Protein AF-A0A4P6PYV7-F1 (afdb_monomer_lite)

pLDDT: mean 76.14, std 18.78, range [32.81, 94.81]

Sequence (203 aa):
MAALASQTDIEARLGRALTTAEEDRVEAVLDDASAIVRNYTRQDFGQQESTQILRIINGRVRLPQRPVLSVSAVGIVDPWGQSPPAQVPYMFDGIDSINLTGGDVLLNAPEWWADLDAAATTAEVTWTHGYATTPGDVVAVVCGMVIRQLLVPQQPGVRSEQAGGESISYADALMTGTVTLTRDDRRILNRYRTRAATVQLPW

Foldseek 3Di:
DDFQADQVLLCVVVVHHDDPVLVVCLVVLSVQLRVVLCVLQVEDQAKDKDKDKAFQDPQKGFAQYPDFPDWDFKAFAFLVRDGDPDGADWDDPNGTMIGRCPDPDCPPDDPVCVCVVPTGGIMITITIHHDNHRDVLSNVQSSVLSVLLVPQPPDQDCQWDDDPHDTDGDDPVSRPSDRDQDPVNSVSSVVSHDDDPDDDDDD

Organism: NCBI:txid2498135

Secondary structure (DSSP, 8-state):
---SS-HHHHHHHHTSPPPHHHHHHHHHHHHHHHHHHHHHHT---B-EEEEEEEE-BTTEEE-SSSSEEEEEEEEEPPTT-PPPSSPPP-EE-SSSEEESS-SSS-TT--GGGTTHHHH--EEEEEEEESBSS--HHHHHHHHHHHHHHHHS---TT-S--EETTEE----GGGTT------HHHHHHHTTT-------PPP-

Structure (mmCIF, N/CA/C/O backbone):
data_AF-A0A4P6PYV7-F1
#
_entry.id   AF-A0A4P6PYV7-F1
#
loop_
_atom_site.group_PDB
_atom_site.id
_atom_site.type_symbol
_atom_site.label_atom_id
_atom_site.label_alt_id
_atom_site.label_comp_id
_atom_site.label_asym_id
_atom_site.label_entity_id
_atom_site.label_seq_id
_atom_site.pdbx_PDB_ins_code
_atom_site.Cartn_x
_atom_site.Cartn_y
_atom_site.Cartn_z
_atom_site.occupancy
_atom_site.B_iso_or_equiv
_atom_site.auth_seq_id
_atom_site.auth_comp_id
_atom_site.auth_asym_id
_atom_site.auth_atom_id
_atom_site.pdbx_PDB_model_num
ATOM 1 N N . MET A 1 1 ? -6.581 9.788 -0.205 1.00 60.25 1 MET A N 1
ATOM 2 C CA . MET A 1 1 ? -6.132 8.388 -0.403 1.00 60.25 1 MET A CA 1
ATOM 3 C C . MET A 1 1 ? -7.030 7.510 0.449 1.00 60.25 1 MET A C 1
ATOM 5 O O . MET A 1 1 ? -7.319 7.930 1.553 1.00 60.25 1 MET A O 1
ATOM 9 N N . ALA A 1 2 ? -7.497 6.358 -0.036 1.00 76.44 2 ALA A N 1
ATOM 10 C CA . ALA A 1 2 ? -8.456 5.537 0.717 1.00 76.44 2 ALA A CA 1
ATOM 11 C C . ALA A 1 2 ? -7.827 4.911 1.978 1.00 76.44 2 ALA A C 1
ATOM 13 O O . ALA A 1 2 ? -6.656 4.522 1.947 1.00 76.44 2 ALA A O 1
ATOM 14 N N . ALA A 1 3 ? -8.582 4.784 3.069 1.00 83.12 3 ALA A N 1
ATOM 15 C CA . ALA A 1 3 ? -8.145 4.072 4.271 1.00 83.12 3 ALA A CA 1
ATOM 16 C C . ALA A 1 3 ? -7.904 2.574 3.984 1.00 83.12 3 ALA A C 1
ATOM 18 O O . ALA A 1 3 ? -8.535 1.981 3.109 1.00 83.12 3 ALA A O 1
ATOM 19 N N . LEU A 1 4 ? -6.956 1.955 4.698 1.00 88.31 4 LEU A N 1
ATOM 20 C CA . LEU A 1 4 ? -6.631 0.527 4.542 1.00 88.31 4 LEU A CA 1
ATOM 21 C C . LEU A 1 4 ? -7.644 -0.404 5.225 1.00 88.31 4 LEU A C 1
ATOM 23 O O . LEU A 1 4 ? -7.669 -1.593 4.915 1.00 88.31 4 LEU A O 1
ATOM 27 N N . ALA A 1 5 ? -8.444 0.129 6.144 1.00 90.44 5 ALA A N 1
ATOM 28 C CA . ALA A 1 5 ? -9.523 -0.555 6.845 1.00 90.44 5 ALA A CA 1
ATOM 29 C C . ALA A 1 5 ? -10.755 0.360 6.896 1.00 90.44 5 ALA A C 1
ATOM 31 O O . ALA A 1 5 ? -10.630 1.575 6.735 1.00 90.44 5 ALA A O 1
ATOM 32 N N . SER A 1 6 ? -11.928 -0.224 7.124 1.00 91.00 6 SER A N 1
ATOM 33 C CA . SER A 1 6 ? -13.200 0.494 7.219 1.00 91.00 6 SER A CA 1
ATOM 34 C C . SER A 1 6 ? -13.695 0.623 8.663 1.00 91.00 6 SER A C 1
ATOM 36 O O . SER A 1 6 ? -13.237 -0.084 9.565 1.00 91.00 6 SER A O 1
ATOM 38 N N . GLN A 1 7 ? -14.686 1.493 8.879 1.00 91.31 7 GLN A N 1
ATOM 39 C CA . GLN A 1 7 ? -15.403 1.591 10.153 1.00 91.31 7 GLN A CA 1
ATOM 40 C C . GLN A 1 7 ? -16.024 0.243 10.562 1.00 91.31 7 GLN A C 1
ATOM 42 O O . GLN A 1 7 ? -15.896 -0.185 11.709 1.00 91.31 7 GLN A O 1
ATOM 47 N N . THR A 1 8 ? -16.623 -0.470 9.608 1.00 91.00 8 THR A N 1
ATOM 48 C CA . THR A 1 8 ? -17.253 -1.775 9.841 1.00 91.00 8 THR A CA 1
ATOM 49 C C . THR A 1 8 ? -16.254 -2.820 10.346 1.00 91.00 8 THR A C 1
ATOM 51 O O . THR A 1 8 ? -16.595 -3.632 11.206 1.00 91.00 8 THR A O 1
ATOM 54 N N . ASP A 1 9 ? -14.998 -2.778 9.884 1.00 91.75 9 ASP A N 1
ATOM 55 C CA . ASP A 1 9 ? -13.945 -3.682 10.371 1.00 91.75 9 ASP A CA 1
ATOM 56 C C . ASP A 1 9 ? -13.610 -3.443 11.852 1.00 91.75 9 ASP A C 1
ATOM 58 O O . ASP A 1 9 ? -13.241 -4.375 12.572 1.00 91.75 9 ASP A O 1
ATOM 62 N N . ILE A 1 10 ? -13.731 -2.195 12.317 1.00 91.25 10 ILE A N 1
ATOM 63 C CA . ILE A 1 10 ? -13.516 -1.823 13.719 1.00 91.25 10 ILE A CA 1
ATOM 64 C C . ILE A 1 10 ? -14.691 -2.308 14.569 1.00 91.25 10 ILE A C 1
ATOM 66 O O . ILE A 1 10 ? -14.476 -2.969 15.584 1.00 91.25 10 ILE A O 1
ATOM 70 N N . GLU A 1 11 ? -15.923 -2.033 14.143 1.00 91.62 11 GLU A N 1
ATOM 71 C CA . GLU A 1 11 ? -17.147 -2.441 14.849 1.00 91.62 11 GLU A CA 1
ATOM 72 C C . GLU A 1 11 ? -17.234 -3.960 15.010 1.00 91.62 11 GLU A C 1
ATOM 74 O O . GLU A 1 11 ? -17.501 -4.461 16.106 1.00 91.62 11 GLU A O 1
ATOM 79 N N . ALA A 1 12 ? -16.905 -4.706 13.951 1.00 91.56 12 ALA A N 1
ATOM 80 C CA . ALA A 1 12 ? -16.861 -6.164 13.979 1.00 91.56 12 ALA A CA 1
ATOM 81 C C . ALA A 1 12 ? -15.879 -6.707 15.034 1.00 91.56 12 ALA A C 1
ATOM 83 O O . ALA A 1 12 ? -16.118 -7.764 15.617 1.00 91.56 12 ALA A O 1
ATOM 84 N N . ARG A 1 13 ? -14.782 -5.989 15.305 1.00 89.94 13 ARG A N 1
ATOM 85 C CA . ARG A 1 13 ? -13.773 -6.374 16.307 1.00 89.94 13 ARG A CA 1
ATOM 86 C C . ARG A 1 13 ? -14.107 -5.886 17.712 1.00 89.94 13 ARG A C 1
ATOM 88 O O . ARG A 1 13 ? -13.760 -6.565 18.672 1.00 89.94 13 ARG A O 1
ATOM 95 N N . LEU A 1 14 ? -14.763 -4.733 17.836 1.00 88.88 14 LEU A N 1
ATOM 96 C CA . LEU A 1 14 ? -15.276 -4.230 19.113 1.00 88.88 14 LEU A CA 1
ATOM 97 C C . LEU A 1 14 ? -16.476 -5.047 19.611 1.00 88.88 14 LEU A C 1
ATOM 99 O O . LEU A 1 14 ? -16.742 -5.061 20.810 1.00 88.88 14 LEU A O 1
ATOM 103 N N . GLY A 1 15 ? -17.209 -5.707 18.707 1.00 89.69 15 GLY A N 1
ATOM 104 C CA . GLY A 1 15 ? -18.442 -6.431 19.030 1.00 89.69 15 GLY A CA 1
ATOM 105 C C . GLY A 1 15 ? -19.619 -5.506 19.361 1.00 89.69 15 GLY A C 1
ATOM 106 O O . GLY A 1 15 ? -20.628 -5.962 19.896 1.00 89.69 15 GLY A O 1
ATOM 107 N N . ARG A 1 16 ? -19.491 -4.208 19.064 1.00 91.12 16 ARG A N 1
ATOM 108 C CA . ARG A 1 16 ? -20.521 -3.178 19.231 1.00 91.12 16 ARG A CA 1
ATOM 109 C C . ARG A 1 16 ? -20.372 -2.103 18.158 1.00 91.12 16 ARG A C 1
ATOM 111 O O . ARG A 1 16 ? -19.277 -1.909 17.631 1.00 91.12 16 ARG A O 1
ATOM 118 N N . ALA A 1 17 ? -21.453 -1.370 17.910 1.00 90.00 17 ALA A N 1
ATOM 119 C CA . ALA A 1 17 ? -21.397 -0.149 17.118 1.00 90.00 17 ALA A CA 1
ATOM 120 C C . ALA A 1 17 ? -20.539 0.919 17.816 1.00 90.00 17 ALA A C 1
ATOM 122 O O . ALA A 1 17 ? -20.429 0.950 19.056 1.00 90.00 17 ALA A O 1
ATOM 123 N N . LEU A 1 18 ? -19.937 1.791 17.012 1.00 85.88 18 LEU A N 1
ATOM 124 C CA . LEU A 1 18 ? -19.270 2.982 17.517 1.00 85.88 18 LEU A CA 1
ATOM 125 C C . LEU A 1 18 ? -20.312 3.966 18.052 1.00 85.88 18 LEU A C 1
ATOM 127 O O . LEU A 1 18 ? -21.449 4.038 17.595 1.00 85.88 18 LEU A O 1
ATOM 131 N N . THR A 1 19 ? -19.929 4.700 19.086 1.00 87.12 19 THR A N 1
ATOM 132 C CA . THR A 1 19 ? -20.706 5.844 19.560 1.00 87.12 19 THR A CA 1
ATOM 133 C C . THR A 1 19 ? -20.472 7.030 18.627 1.00 87.12 19 THR A C 1
ATOM 135 O O . THR A 1 19 ? -19.405 7.136 18.031 1.00 87.12 19 THR A O 1
ATOM 138 N N . THR A 1 20 ? -21.405 7.980 18.560 1.00 84.62 20 THR A N 1
ATOM 139 C CA . THR A 1 20 ? -21.292 9.161 17.679 1.00 84.62 20 THR A CA 1
ATOM 140 C C . THR A 1 20 ? -19.975 9.931 17.867 1.00 84.62 20 THR A C 1
ATOM 142 O O . THR A 1 20 ? -19.335 10.329 16.904 1.00 84.62 20 THR A O 1
ATOM 145 N N . ALA A 1 21 ? -19.494 10.059 19.110 1.00 80.38 21 ALA A N 1
ATOM 146 C CA . ALA A 1 21 ? -18.216 10.716 19.405 1.00 80.38 21 ALA A CA 1
ATOM 147 C C . ALA A 1 21 ? -16.970 9.903 18.984 1.00 80.38 21 ALA A C 1
ATOM 149 O O . ALA A 1 21 ? -15.857 10.437 18.930 1.00 80.38 21 ALA A O 1
ATOM 150 N N . GLU A 1 22 ? -17.104 8.592 18.779 1.00 84.88 22 GLU A N 1
ATOM 151 C CA . GLU A 1 22 ? -16.054 7.749 18.201 1.00 84.88 22 GLU A CA 1
ATOM 152 C C . GLU A 1 22 ? -16.088 7.827 16.671 1.00 84.88 22 GLU A C 1
ATOM 154 O O . GLU A 1 22 ? -15.024 7.953 16.073 1.00 84.88 22 GLU A O 1
ATOM 159 N N . GLU A 1 23 ? -17.273 7.828 16.052 1.00 84.75 23 GLU A N 1
ATOM 160 C CA . GLU A 1 23 ? -17.451 7.940 14.594 1.00 84.75 23 GLU A CA 1
ATOM 161 C C . GLU A 1 23 ? -16.756 9.183 14.026 1.00 84.75 23 GLU A C 1
ATOM 163 O O . GLU A 1 23 ? -15.936 9.056 13.118 1.00 84.75 23 GLU A O 1
ATOM 168 N N . ASP A 1 24 ? -16.961 10.348 14.653 1.00 80.94 24 ASP A N 1
ATOM 169 C CA . ASP A 1 24 ? -16.346 11.621 14.240 1.00 80.94 24 ASP A CA 1
ATOM 170 C C . ASP A 1 24 ? -14.804 11.592 14.237 1.00 80.94 24 ASP A C 1
ATOM 172 O O . ASP A 1 24 ? -14.151 12.391 13.565 1.00 80.94 24 ASP A O 1
ATOM 176 N N . ARG A 1 25 ? -14.192 10.697 15.023 1.00 81.56 25 ARG A N 1
ATOM 177 C CA . ARG A 1 25 ? -12.730 10.597 15.178 1.00 81.56 25 ARG A CA 1
ATOM 178 C C . ARG A 1 25 ? -12.128 9.427 14.413 1.00 81.56 25 ARG A C 1
ATOM 180 O O . ARG A 1 25 ? -10.956 9.486 14.045 1.00 81.56 25 ARG A O 1
ATOM 187 N N . VAL A 1 26 ? -12.897 8.361 14.205 1.00 87.94 26 VAL A N 1
ATOM 188 C CA . VAL A 1 26 ? -12.415 7.109 13.614 1.00 87.94 26 VAL A CA 1
ATOM 189 C C . VAL A 1 26 ? -11.857 7.322 12.217 1.00 87.94 26 VAL A C 1
ATOM 191 O O . VAL A 1 26 ? -10.831 6.727 11.905 1.00 87.94 26 VAL A O 1
ATOM 194 N N . GLU A 1 27 ? -12.469 8.188 11.410 1.00 87.00 27 GLU A N 1
ATOM 195 C CA . GLU A 1 27 ? -11.997 8.467 10.051 1.00 87.00 27 GLU A CA 1
ATOM 196 C C . GLU A 1 27 ? -10.577 9.056 10.049 1.00 87.00 27 GLU A C 1
ATOM 198 O O . GLU A 1 27 ? -9.671 8.487 9.440 1.00 87.00 27 GLU A O 1
ATOM 203 N N . ALA A 1 28 ? -10.341 10.119 10.826 1.00 86.88 28 ALA A N 1
ATOM 204 C CA . ALA A 1 28 ? -9.019 10.741 10.931 1.00 86.88 28 ALA A CA 1
ATOM 205 C C . ALA A 1 28 ? -7.959 9.764 11.476 1.00 86.88 28 ALA A C 1
ATOM 207 O O . ALA A 1 28 ? -6.835 9.695 10.979 1.00 86.88 28 ALA A O 1
ATOM 208 N N . VAL A 1 29 ? -8.330 8.954 12.471 1.00 89.00 29 VAL A N 1
ATOM 209 C CA . VAL A 1 29 ? -7.430 7.956 13.064 1.00 89.00 29 VAL A CA 1
ATOM 210 C C . VAL A 1 29 ? -7.117 6.813 12.090 1.00 89.00 29 VAL A C 1
ATOM 212 O O . VAL A 1 29 ? -5.991 6.306 12.063 1.00 89.00 29 VAL A O 1
ATOM 215 N N . LEU A 1 30 ? -8.091 6.397 11.279 1.00 91.75 30 LEU A N 1
ATOM 216 C CA . LEU A 1 30 ? -7.898 5.399 10.228 1.00 91.75 30 LEU A CA 1
ATOM 217 C C . LEU A 1 30 ? -6.931 5.896 9.157 1.00 91.75 30 LEU A C 1
ATOM 219 O O . LEU A 1 30 ? -6.085 5.118 8.701 1.00 91.75 30 LEU A O 1
ATOM 223 N N . ASP A 1 31 ? -7.022 7.168 8.783 1.00 90.88 31 ASP A N 1
ATOM 224 C CA . ASP A 1 31 ? -6.112 7.788 7.825 1.00 90.88 31 ASP A CA 1
ATOM 225 C C . ASP A 1 31 ? -4.680 7.842 8.362 1.00 90.88 31 ASP A C 1
ATOM 227 O O . ASP A 1 31 ? -3.754 7.378 7.685 1.00 90.88 31 ASP A O 1
ATOM 231 N N . ASP A 1 32 ? -4.497 8.285 9.608 1.00 90.12 32 ASP A N 1
ATOM 232 C CA . ASP A 1 32 ? -3.193 8.310 10.275 1.00 90.12 32 ASP A CA 1
ATOM 233 C C . ASP A 1 32 ? -2.582 6.905 10.385 1.00 90.12 32 ASP A C 1
ATOM 235 O O . ASP A 1 32 ? -1.418 6.679 10.030 1.00 90.12 32 ASP A O 1
ATOM 239 N N . ALA A 1 33 ? -3.373 5.919 10.823 1.00 91.94 33 ALA A N 1
ATOM 240 C CA . ALA A 1 33 ? -2.934 4.527 10.919 1.00 91.94 33 ALA A CA 1
ATOM 241 C C . ALA A 1 33 ? -2.543 3.962 9.553 1.00 91.94 33 ALA A C 1
ATOM 243 O O . ALA A 1 33 ? -1.492 3.327 9.412 1.00 91.94 33 ALA A O 1
ATOM 244 N N . SER A 1 34 ? -3.347 4.243 8.531 1.00 93.06 34 SER A N 1
ATOM 245 C CA . SER A 1 34 ? -3.081 3.811 7.164 1.00 93.06 34 SER A CA 1
ATOM 246 C C . SER A 1 34 ? -1.805 4.448 6.608 1.00 93.06 34 SER A C 1
ATOM 248 O O . SER A 1 34 ? -0.997 3.761 5.978 1.00 93.06 34 SER A O 1
ATOM 250 N N . ALA A 1 35 ? -1.577 5.738 6.870 1.00 91.00 35 ALA A N 1
ATOM 251 C CA . ALA A 1 35 ? -0.365 6.448 6.471 1.00 91.00 35 ALA A CA 1
ATOM 252 C C . ALA A 1 35 ? 0.886 5.880 7.159 1.00 91.00 35 ALA A C 1
ATOM 254 O O . ALA A 1 35 ? 1.906 5.648 6.504 1.00 91.00 35 ALA A O 1
ATOM 255 N N . ILE A 1 36 ? 0.806 5.578 8.458 1.00 92.00 36 ILE A N 1
ATOM 256 C CA . ILE A 1 36 ? 1.911 4.979 9.217 1.00 92.00 36 ILE A CA 1
ATOM 257 C C . ILE A 1 36 ? 2.271 3.594 8.671 1.00 92.00 36 ILE A C 1
ATOM 259 O O . ILE A 1 36 ? 3.456 3.296 8.491 1.00 92.00 36 ILE A O 1
ATOM 263 N N . VAL A 1 37 ? 1.274 2.754 8.376 1.00 92.94 37 VAL A N 1
ATOM 264 C CA . VAL A 1 37 ? 1.505 1.424 7.795 1.00 92.94 37 VAL A CA 1
ATOM 265 C C . VAL A 1 37 ? 2.172 1.536 6.424 1.00 92.94 37 VAL A C 1
ATOM 267 O O . VAL A 1 37 ? 3.200 0.891 6.212 1.00 92.94 37 VAL A O 1
ATOM 270 N N . ARG A 1 38 ? 1.662 2.394 5.528 1.00 92.44 38 ARG A N 1
ATOM 271 C CA . ARG A 1 38 ? 2.258 2.632 4.199 1.00 92.44 38 ARG A CA 1
ATOM 272 C C . ARG A 1 38 ? 3.692 3.134 4.288 1.00 92.44 38 ARG A C 1
ATOM 274 O O . ARG A 1 38 ? 4.559 2.628 3.585 1.00 92.44 38 ARG A O 1
ATOM 281 N N . ASN A 1 39 ? 3.972 4.085 5.177 1.00 90.94 39 ASN A N 1
ATOM 282 C CA . ASN A 1 39 ? 5.324 4.611 5.359 1.00 90.94 39 ASN A CA 1
ATOM 283 C C . ASN A 1 39 ? 6.286 3.527 5.881 1.00 90.94 39 ASN A C 1
ATOM 285 O O . ASN A 1 39 ? 7.435 3.422 5.446 1.00 90.94 39 ASN A O 1
ATOM 289 N N . TYR A 1 40 ? 5.805 2.668 6.785 1.00 91.75 40 TYR A N 1
ATOM 290 C CA . TYR A 1 40 ? 6.599 1.568 7.321 1.00 91.75 40 TYR A CA 1
ATOM 291 C C . TYR A 1 40 ? 6.926 0.496 6.271 1.00 91.75 40 TYR A C 1
ATOM 293 O O . TYR A 1 40 ? 8.069 0.032 6.192 1.00 91.75 40 TYR A O 1
ATOM 301 N N . THR A 1 41 ? 5.936 0.085 5.474 1.00 91.31 41 THR A N 1
ATOM 302 C CA . THR A 1 41 ? 6.101 -0.968 4.459 1.00 91.31 41 THR A CA 1
ATOM 303 C C . THR A 1 41 ? 6.701 -0.447 3.157 1.00 91.31 41 THR A C 1
ATOM 305 O O . THR A 1 41 ? 7.359 -1.216 2.458 1.00 91.31 41 THR A O 1
ATOM 308 N N . ARG A 1 42 ? 6.533 0.849 2.866 1.00 91.62 42 ARG A N 1
ATOM 309 C CA . ARG A 1 42 ? 6.775 1.483 1.558 1.00 91.62 42 ARG A CA 1
ATOM 310 C C . ARG A 1 42 ? 5.971 0.826 0.434 1.00 91.62 42 ARG A C 1
ATOM 312 O O . ARG A 1 42 ? 6.483 0.664 -0.668 1.00 91.62 42 ARG A O 1
ATOM 319 N N . GLN A 1 43 ? 4.757 0.391 0.760 1.00 91.31 43 GLN A N 1
ATOM 320 C CA . GLN A 1 43 ? 3.859 -0.302 -0.155 1.00 91.31 43 GLN A CA 1
ATOM 321 C C . GLN A 1 43 ? 2.505 0.387 -0.193 1.00 91.31 43 GLN A C 1
ATOM 323 O O . GLN A 1 43 ? 1.903 0.655 0.852 1.00 91.31 43 GLN A O 1
ATOM 328 N N . ASP A 1 44 ? 2.004 0.577 -1.402 1.00 88.25 44 ASP A N 1
ATOM 329 C CA . ASP A 1 44 ? 0.622 0.923 -1.658 1.00 88.25 44 ASP A CA 1
ATOM 330 C C . ASP A 1 44 ? -0.176 -0.371 -1.837 1.00 88.25 44 ASP A C 1
ATOM 332 O O . ASP A 1 44 ? -0.033 -1.101 -2.810 1.00 88.25 44 ASP A O 1
ATOM 336 N N . PHE A 1 45 ? -0.999 -0.702 -0.840 1.00 89.31 45 PHE A N 1
ATOM 337 C CA . PHE A 1 45 ? -1.767 -1.951 -0.840 1.00 89.31 45 PHE A CA 1
ATOM 338 C C . PHE A 1 45 ? -2.937 -1.954 -1.830 1.00 89.31 45 PHE A C 1
ATOM 340 O O . PHE A 1 45 ? -3.427 -3.029 -2.161 1.00 89.31 45 PHE A O 1
ATOM 347 N N . GLY A 1 46 ? -3.397 -0.783 -2.276 1.00 89.38 46 GLY A N 1
ATOM 348 C CA . GLY A 1 46 ? -4.495 -0.669 -3.233 1.00 89.38 46 GLY A CA 1
ATOM 349 C C . GLY A 1 46 ? -4.018 -0.913 -4.658 1.00 89.38 46 GLY A C 1
ATOM 350 O O . GLY A 1 46 ? -2.958 -0.421 -5.042 1.00 89.38 46 GLY A O 1
ATOM 351 N N . GLN A 1 47 ? -4.809 -1.655 -5.434 1.00 91.75 47 GLN A N 1
ATOM 352 C CA . GLN A 1 47 ? -4.509 -1.891 -6.839 1.00 91.75 47 GLN A CA 1
ATOM 353 C C . GLN A 1 47 ? -4.527 -0.582 -7.638 1.00 91.75 47 GLN A C 1
ATOM 355 O O . GLN A 1 47 ? -5.539 0.119 -7.665 1.00 91.75 47 GLN A O 1
ATOM 360 N N . GLN A 1 48 ? -3.420 -0.270 -8.307 1.00 91.62 48 GLN A N 1
ATOM 361 C CA . GLN A 1 48 ? -3.287 0.913 -9.152 1.00 91.62 48 GLN A CA 1
ATOM 362 C C . GLN A 1 48 ? -2.257 0.698 -10.264 1.00 91.62 48 GLN A C 1
ATOM 364 O O . GLN A 1 48 ? -1.393 -0.179 -10.184 1.00 91.62 48 GLN A O 1
ATOM 369 N N . GLU A 1 49 ? -2.350 1.516 -11.306 1.00 93.44 49 GLU A N 1
ATOM 370 C CA . GLU A 1 49 ? -1.292 1.659 -12.301 1.00 93.44 49 GLU A CA 1
ATOM 371 C C . GLU A 1 49 ? -0.336 2.774 -11.873 1.00 93.44 49 GLU A C 1
ATOM 373 O O . GLU A 1 49 ? -0.737 3.773 -11.273 1.00 93.44 49 GLU A O 1
ATOM 378 N N . SER A 1 50 ? 0.954 2.592 -12.124 1.00 91.56 50 SER A N 1
ATOM 379 C CA . SER A 1 50 ? 1.965 3.597 -11.821 1.00 91.56 50 SER A CA 1
ATOM 380 C C . SER A 1 50 ? 3.018 3.650 -12.907 1.00 91.56 50 SER A C 1
ATOM 382 O O . SER A 1 50 ? 3.451 2.616 -13.412 1.00 91.56 50 SER A O 1
ATOM 384 N N . THR A 1 51 ? 3.445 4.872 -13.207 1.00 91.94 51 THR A N 1
ATOM 385 C CA . THR A 1 51 ? 4.552 5.168 -14.112 1.00 91.94 51 THR A CA 1
ATOM 386 C C . THR A 1 51 ? 5.672 5.804 -13.305 1.00 91.94 51 THR A C 1
ATOM 388 O O . THR A 1 51 ? 5.450 6.795 -12.604 1.00 91.94 51 THR A O 1
ATOM 391 N N . GLN A 1 52 ? 6.869 5.220 -13.354 1.00 90.69 52 GLN A N 1
ATOM 392 C CA . GLN A 1 52 ? 8.014 5.725 -12.602 1.00 90.69 52 GLN A CA 1
ATOM 393 C C . GLN A 1 52 ? 9.331 5.516 -13.342 1.00 90.69 52 GLN A C 1
ATOM 395 O O . GLN A 1 52 ? 9.563 4.473 -13.953 1.00 90.69 52 GLN A O 1
ATOM 400 N N . ILE A 1 53 ? 10.225 6.494 -13.198 1.00 89.06 53 ILE A N 1
ATOM 401 C CA . ILE A 1 53 ? 11.621 6.383 -13.611 1.00 89.06 53 ILE A CA 1
ATOM 402 C C . ILE A 1 53 ? 12.403 5.635 -12.529 1.00 89.06 53 ILE A C 1
ATOM 404 O O . ILE A 1 53 ? 12.492 6.067 -11.377 1.00 89.06 53 ILE A O 1
ATOM 408 N N . LEU A 1 54 ? 12.980 4.504 -12.914 1.00 89.06 54 LEU A N 1
ATOM 409 C CA . LEU A 1 54 ? 13.701 3.585 -12.052 1.00 89.06 54 LEU A CA 1
ATOM 410 C C . LEU A 1 54 ? 15.129 3.401 -12.551 1.00 89.06 54 LEU A C 1
ATOM 412 O O . LEU A 1 54 ? 15.420 3.464 -13.744 1.00 89.06 54 LEU A O 1
ATOM 416 N N . ARG A 1 55 ? 16.045 3.161 -11.616 1.00 86.12 55 ARG A N 1
ATOM 417 C CA . ARG A 1 55 ? 17.455 2.964 -11.943 1.00 86.12 55 ARG A CA 1
ATOM 418 C C . ARG A 1 55 ? 17.690 1.565 -12.504 1.00 86.12 55 ARG A C 1
ATOM 420 O O . ARG A 1 55 ? 17.251 0.580 -11.909 1.00 86.12 55 ARG A O 1
ATOM 427 N N . ILE A 1 56 ? 18.447 1.495 -13.593 1.00 82.88 56 ILE A N 1
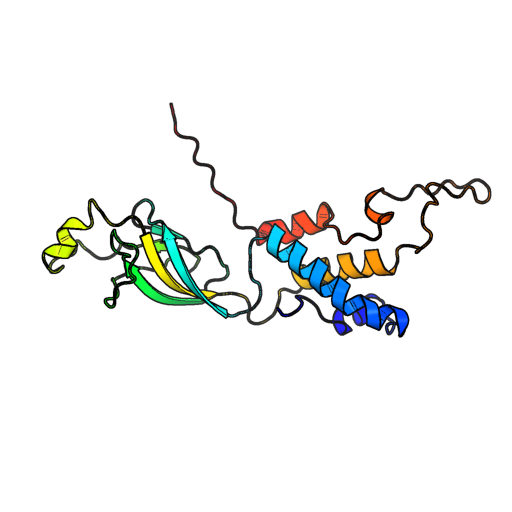ATOM 428 C CA . ILE A 1 56 ? 18.960 0.243 -14.146 1.00 82.88 56 ILE A CA 1
ATOM 429 C C . ILE A 1 56 ? 20.236 -0.114 -13.380 1.00 82.88 56 ILE A C 1
ATOM 431 O O . ILE A 1 56 ? 21.168 0.686 -13.280 1.00 82.88 56 ILE A O 1
ATOM 435 N N . ILE A 1 57 ? 20.278 -1.313 -12.803 1.00 81.00 57 ILE A N 1
ATOM 436 C CA . ILE A 1 57 ? 21.442 -1.841 -12.086 1.00 81.00 57 ILE A CA 1
ATOM 437 C C . ILE A 1 57 ? 21.709 -3.248 -12.610 1.00 81.00 57 ILE A C 1
ATOM 439 O O . ILE A 1 57 ? 20.848 -4.120 -12.505 1.00 81.00 57 ILE A O 1
ATOM 443 N N . ASN A 1 58 ? 22.900 -3.478 -13.172 1.00 77.81 58 ASN A N 1
ATOM 444 C CA . ASN A 1 58 ? 23.288 -4.755 -13.788 1.00 77.81 58 ASN A CA 1
ATOM 445 C C . ASN A 1 58 ? 22.259 -5.252 -14.823 1.00 77.81 58 ASN A C 1
ATOM 447 O O . ASN A 1 58 ? 21.865 -6.418 -14.800 1.00 77.81 58 ASN A O 1
ATOM 451 N N . GLY A 1 59 ? 21.755 -4.346 -15.670 1.00 77.00 59 GLY A N 1
ATOM 452 C CA . GLY A 1 59 ? 20.745 -4.670 -16.684 1.00 77.00 59 GLY A CA 1
ATOM 453 C C . GLY A 1 59 ? 19.347 -4.969 -16.135 1.00 77.00 59 GLY A C 1
ATOM 454 O O . GLY A 1 59 ? 18.478 -5.411 -16.882 1.00 77.00 59 GLY A O 1
ATOM 455 N N . ARG A 1 60 ? 19.111 -4.751 -14.835 1.00 83.25 60 ARG A N 1
ATOM 456 C CA . ARG A 1 60 ? 17.830 -5.025 -14.178 1.00 83.25 60 ARG A CA 1
ATOM 457 C C . ARG A 1 60 ? 17.206 -3.771 -13.596 1.00 83.25 60 ARG A C 1
ATOM 459 O O . ARG A 1 60 ? 17.896 -2.909 -13.055 1.00 83.25 60 ARG A O 1
ATOM 466 N N . VAL A 1 61 ? 15.883 -3.731 -13.640 1.00 88.31 61 VAL A N 1
ATOM 467 C CA . VAL A 1 61 ? 15.049 -2.721 -12.991 1.00 88.31 61 VAL A CA 1
ATOM 468 C C . VAL A 1 61 ? 14.210 -3.418 -11.930 1.00 88.31 61 VAL A C 1
ATOM 470 O O . VAL A 1 61 ? 13.586 -4.440 -12.209 1.00 88.31 61 VAL A O 1
ATOM 473 N N . ARG A 1 62 ? 14.209 -2.887 -10.704 1.00 90.62 62 ARG A N 1
ATOM 474 C CA . ARG A 1 62 ? 13.372 -3.403 -9.613 1.00 90.62 62 ARG A CA 1
ATOM 475 C C . ARG A 1 62 ? 12.179 -2.501 -9.374 1.00 90.62 62 ARG A C 1
ATOM 477 O O . ARG A 1 62 ? 12.351 -1.316 -9.096 1.00 90.62 62 ARG A O 1
ATOM 484 N N . LEU A 1 63 ? 10.995 -3.094 -9.421 1.00 91.38 63 LEU A N 1
ATOM 485 C CA . LEU A 1 63 ? 9.734 -2.427 -9.148 1.00 91.38 63 LEU A CA 1
ATOM 486 C C . LEU A 1 63 ? 9.540 -2.303 -7.629 1.00 91.38 63 LEU A C 1
ATOM 488 O O . LEU A 1 63 ? 9.604 -3.306 -6.914 1.00 91.38 63 LEU A O 1
ATOM 492 N N . PRO A 1 64 ? 9.337 -1.086 -7.096 1.00 89.88 64 PRO A N 1
ATOM 493 C CA . PRO A 1 64 ? 9.269 -0.883 -5.650 1.00 89.88 64 PRO A CA 1
ATOM 494 C C . PRO A 1 64 ? 7.968 -1.408 -5.032 1.00 89.88 64 PRO A C 1
ATOM 496 O O . PRO A 1 64 ? 7.973 -1.835 -3.874 1.00 89.88 64 PRO A O 1
ATOM 499 N N . GLN A 1 65 ? 6.876 -1.375 -5.798 1.00 91.44 65 GLN A N 1
ATOM 500 C CA . GLN A 1 65 ? 5.527 -1.698 -5.343 1.00 91.44 65 GLN A CA 1
ATOM 501 C C . GLN A 1 65 ? 5.158 -3.151 -5.658 1.00 91.44 65 GLN A C 1
ATOM 503 O O . GLN A 1 65 ? 5.480 -3.660 -6.730 1.00 91.44 65 GLN A O 1
ATOM 508 N N . ARG A 1 66 ? 4.490 -3.825 -4.720 1.00 88.94 66 ARG A N 1
ATOM 509 C CA . ARG A 1 66 ? 4.203 -5.262 -4.727 1.00 88.94 66 ARG A CA 1
ATOM 510 C C . ARG A 1 66 ? 2.780 -5.532 -4.212 1.00 88.94 66 ARG A C 1
ATOM 512 O O . ARG A 1 66 ? 2.350 -4.897 -3.251 1.00 88.94 66 ARG A O 1
ATOM 519 N N . PRO A 1 67 ? 2.088 -6.559 -4.729 1.00 91.69 67 PRO A N 1
ATOM 520 C CA . PRO A 1 67 ? 2.500 -7.451 -5.808 1.00 91.69 67 PRO A CA 1
ATOM 521 C C . PRO A 1 67 ? 2.450 -6.728 -7.152 1.00 91.69 67 PRO A C 1
ATOM 523 O O . PRO A 1 67 ? 1.614 -5.852 -7.350 1.00 91.69 67 PRO A O 1
ATOM 526 N N . VAL A 1 68 ? 3.348 -7.090 -8.064 1.00 92.25 68 VAL A N 1
ATOM 527 C CA . VAL A 1 68 ? 3.283 -6.634 -9.454 1.00 92.25 68 VAL A CA 1
ATOM 528 C C . VAL A 1 68 ? 2.362 -7.590 -10.201 1.00 92.25 68 VAL A C 1
ATOM 530 O O . VAL A 1 68 ? 2.589 -8.797 -10.192 1.00 92.25 68 VAL A O 1
ATOM 533 N N . LEU A 1 69 ? 1.312 -7.054 -10.816 1.00 92.12 69 LEU A N 1
ATOM 534 C CA . LEU A 1 69 ? 0.332 -7.841 -11.566 1.00 92.12 69 LEU A CA 1
ATOM 535 C C . LEU A 1 69 ? 0.730 -7.948 -13.038 1.00 92.12 69 LEU A C 1
ATOM 537 O O . LEU A 1 69 ? 0.684 -9.027 -13.623 1.00 92.12 69 LEU A O 1
ATOM 541 N N . SER A 1 70 ? 1.144 -6.829 -13.626 1.00 91.06 70 SER A N 1
ATOM 542 C CA . SER A 1 70 ? 1.537 -6.753 -15.031 1.00 91.06 70 SER A CA 1
ATOM 543 C C . SER A 1 70 ? 2.417 -5.538 -15.286 1.00 91.06 70 SER A C 1
ATOM 545 O O . SER A 1 70 ? 2.218 -4.486 -14.682 1.00 91.06 70 SER A O 1
ATOM 547 N N . VAL A 1 71 ? 3.354 -5.670 -16.221 1.00 91.69 71 VAL A N 1
ATOM 548 C CA . VAL A 1 71 ? 4.157 -4.562 -16.754 1.00 91.69 71 VAL A CA 1
ATOM 549 C C . VAL A 1 71 ? 3.621 -4.245 -18.143 1.00 91.69 71 VAL A C 1
ATOM 551 O O . VAL A 1 71 ? 3.557 -5.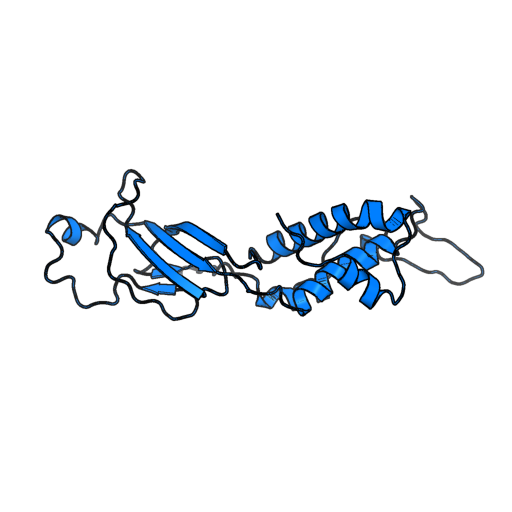153 -18.972 1.00 91.69 71 VAL A O 1
ATOM 554 N N . SER A 1 72 ? 3.201 -3.002 -18.374 1.00 90.81 72 SER A N 1
ATOM 555 C CA . SER A 1 72 ? 2.568 -2.572 -19.627 1.00 90.81 72 SER A CA 1
ATOM 556 C C . SER A 1 72 ? 3.546 -1.881 -20.575 1.00 90.81 72 SER A C 1
ATOM 558 O O . SER A 1 72 ? 3.418 -2.030 -21.789 1.00 90.81 72 SER A O 1
ATOM 560 N N . ALA A 1 73 ? 4.527 -1.152 -20.039 1.00 85.69 73 ALA A N 1
ATOM 561 C CA . ALA A 1 73 ? 5.486 -0.388 -20.828 1.00 85.69 73 ALA A CA 1
ATOM 562 C C . ALA A 1 73 ? 6.839 -0.288 -20.115 1.00 85.69 73 ALA A C 1
ATOM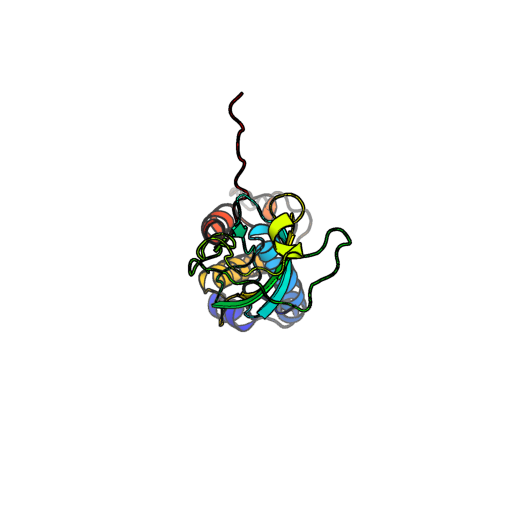 564 O O . ALA A 1 73 ? 6.896 -0.104 -18.898 1.00 85.69 73 ALA A O 1
ATOM 565 N N . VAL A 1 74 ? 7.923 -0.382 -20.883 1.00 85.31 74 VAL A N 1
ATOM 566 C CA . VAL A 1 74 ? 9.301 -0.159 -20.448 1.00 85.31 74 VAL A CA 1
ATOM 567 C C . VAL A 1 74 ? 10.029 0.637 -21.529 1.00 85.31 74 VAL A C 1
ATOM 569 O O . VAL A 1 74 ? 10.184 0.169 -22.658 1.00 85.31 74 VAL A O 1
ATOM 572 N N . GLY A 1 75 ? 10.506 1.827 -21.174 1.00 82.75 75 GLY A N 1
ATOM 573 C CA . GLY A 1 75 ? 11.295 2.705 -22.036 1.00 82.75 75 GLY A CA 1
ATOM 574 C C . GLY A 1 75 ? 12.599 3.116 -21.359 1.00 82.75 75 GLY A C 1
ATOM 575 O O . GLY A 1 75 ? 12.651 3.282 -20.144 1.00 82.75 75 GLY A O 1
ATOM 576 N N . ILE A 1 76 ? 13.673 3.280 -22.127 1.00 79.94 76 ILE A N 1
ATOM 577 C CA . ILE A 1 76 ? 14.955 3.765 -21.602 1.00 79.94 76 ILE A CA 1
ATOM 578 C C . ILE A 1 76 ? 14.983 5.292 -21.632 1.00 79.94 76 ILE A C 1
ATOM 580 O O . ILE A 1 76 ? 14.890 5.897 -22.695 1.00 79.94 76 ILE A O 1
ATOM 584 N N . VAL A 1 77 ? 15.133 5.910 -20.463 1.00 79.50 77 VAL A N 1
ATOM 585 C CA . VAL A 1 77 ? 15.179 7.371 -20.340 1.00 79.50 77 VAL A CA 1
ATOM 586 C C . VAL A 1 77 ? 16.494 7.881 -20.914 1.00 79.50 77 VAL A C 1
ATOM 588 O O . VAL A 1 77 ? 17.558 7.319 -20.639 1.00 79.50 77 VAL A O 1
ATOM 591 N N . ASP A 1 78 ? 16.413 8.943 -21.710 1.00 70.19 78 ASP A N 1
ATOM 592 C CA . ASP A 1 78 ? 17.592 9.554 -22.313 1.00 70.19 78 ASP A CA 1
ATOM 593 C C . ASP A 1 78 ? 18.454 10.312 -21.272 1.00 70.19 78 ASP A C 1
ATOM 595 O O . ASP A 1 78 ? 18.012 10.572 -20.146 1.00 70.19 78 ASP A O 1
ATOM 599 N N . PRO A 1 79 ? 19.700 10.701 -21.606 1.00 68.12 79 PRO A N 1
ATOM 600 C CA . PRO A 1 79 ? 20.565 11.451 -20.688 1.00 68.12 79 PRO A CA 1
ATOM 601 C C . PRO A 1 79 ? 20.008 12.813 -20.237 1.00 68.12 79 PRO A C 1
ATOM 603 O O . PRO A 1 79 ? 20.521 13.392 -19.279 1.00 68.12 79 PRO A O 1
ATOM 606 N N . TRP A 1 80 ? 18.980 13.335 -20.911 1.00 70.19 80 TRP A N 1
ATOM 607 C CA . TRP A 1 80 ? 18.315 14.600 -20.593 1.00 70.19 80 TRP A CA 1
ATOM 608 C C . TRP A 1 80 ? 17.023 14.406 -19.783 1.00 70.19 80 TRP A C 1
ATOM 610 O O . TRP A 1 80 ? 16.324 15.381 -19.496 1.00 70.19 80 TRP A O 1
ATOM 620 N N . GLY A 1 81 ? 16.725 13.171 -19.365 1.00 66.56 81 GLY A N 1
ATOM 621 C CA . GLY A 1 81 ? 15.589 12.839 -18.513 1.00 66.56 81 GLY A CA 1
ATOM 622 C C . GLY A 1 81 ? 14.250 12.756 -19.245 1.00 66.56 81 GLY A C 1
ATOM 623 O O . GLY A 1 81 ? 13.213 12.765 -18.584 1.00 66.56 81 GLY A O 1
ATOM 624 N N . GLN A 1 82 ? 14.240 12.705 -20.578 1.00 71.56 82 GLN A N 1
ATOM 625 C CA . GLN A 1 82 ? 13.011 12.548 -21.350 1.00 71.56 82 GLN A CA 1
ATOM 626 C C . GLN A 1 82 ? 12.621 11.075 -21.466 1.00 71.56 82 GLN A C 1
ATOM 628 O O . GLN A 1 82 ? 13.457 10.192 -21.687 1.00 71.56 82 GLN A O 1
ATOM 633 N N . SER A 1 83 ? 11.319 10.823 -21.335 1.00 66.06 83 SER A N 1
ATOM 634 C CA . SER A 1 83 ? 10.748 9.505 -21.586 1.00 66.06 83 SER A CA 1
ATOM 635 C C . SER A 1 83 ? 10.705 9.226 -23.093 1.00 66.06 83 SER A C 1
ATOM 637 O O . SER A 1 83 ? 10.236 10.077 -23.860 1.00 66.06 83 SER A O 1
ATOM 639 N N . PRO A 1 84 ? 11.196 8.065 -23.556 1.00 66.69 84 PRO A N 1
ATOM 640 C CA . PRO A 1 84 ? 11.189 7.742 -24.971 1.00 66.69 84 PRO A CA 1
ATOM 641 C C . PRO A 1 84 ? 9.789 7.306 -25.441 1.00 66.69 84 PRO A C 1
ATOM 643 O O . PRO A 1 84 ? 9.070 6.604 -24.731 1.00 66.69 84 PRO A O 1
ATOM 646 N N . PRO A 1 85 ? 9.420 7.601 -26.698 1.00 61.41 85 PRO A N 1
ATOM 647 C CA . PRO A 1 85 ? 8.207 7.048 -27.302 1.00 61.41 85 PRO A CA 1
ATOM 648 C C . PRO A 1 85 ? 8.337 5.548 -27.632 1.00 61.41 85 PRO A C 1
ATOM 650 O O . PRO A 1 85 ? 7.330 4.859 -27.785 1.00 61.41 85 PRO A O 1
ATOM 653 N N . ALA A 1 86 ? 9.566 5.035 -27.769 1.00 68.00 86 ALA A N 1
ATOM 654 C CA . ALA A 1 86 ? 9.841 3.656 -28.162 1.00 68.00 86 ALA A CA 1
ATOM 655 C C . ALA A 1 86 ? 10.024 2.740 -26.943 1.00 68.00 86 ALA A C 1
ATOM 657 O O . ALA A 1 86 ? 10.811 3.030 -26.042 1.00 68.00 86 ALA A O 1
ATOM 658 N N . GLN A 1 87 ? 9.312 1.613 -26.956 1.00 77.19 87 GLN A N 1
ATOM 659 C CA . GLN A 1 87 ? 9.400 0.574 -25.933 1.00 77.19 87 GLN A CA 1
ATOM 660 C C . GLN A 1 87 ? 10.571 -0.365 -26.220 1.00 77.19 87 GLN A C 1
ATOM 662 O O . GLN A 1 87 ? 10.848 -0.676 -27.381 1.00 77.19 87 GLN A O 1
ATOM 667 N N . VAL A 1 88 ? 11.234 -0.841 -25.168 1.00 76.25 88 VAL A N 1
ATOM 668 C CA . VAL A 1 88 ? 12.335 -1.806 -25.281 1.00 76.25 88 VAL A CA 1
ATOM 669 C C . VAL A 1 88 ? 11.866 -3.222 -24.955 1.00 76.25 88 VAL A C 1
ATOM 671 O O . VAL A 1 88 ? 10.963 -3.391 -24.134 1.00 76.25 88 VAL A O 1
ATOM 674 N N . PRO A 1 89 ? 12.458 -4.262 -25.571 1.00 78.19 89 PRO A N 1
ATOM 675 C CA . PRO A 1 89 ? 12.193 -5.634 -25.164 1.00 78.19 89 PRO A CA 1
ATOM 676 C C . PRO A 1 89 ? 12.663 -5.852 -23.722 1.00 78.19 89 PRO A C 1
ATOM 678 O O . PRO A 1 89 ? 13.719 -5.371 -23.311 1.00 78.19 89 PRO A O 1
ATOM 681 N N . TYR A 1 90 ? 11.878 -6.597 -22.952 1.00 82.00 90 TYR A N 1
ATOM 682 C CA . TYR A 1 90 ? 12.194 -6.922 -21.570 1.00 82.00 90 TYR A CA 1
ATOM 683 C C . TYR A 1 90 ? 11.680 -8.311 -21.200 1.00 82.00 90 TYR A C 1
ATOM 685 O O . TYR A 1 90 ? 10.746 -8.834 -21.806 1.00 82.00 90 TYR A O 1
ATOM 693 N N . MET A 1 91 ? 12.269 -8.891 -20.157 1.00 85.50 91 MET A N 1
ATOM 694 C CA . MET A 1 91 ? 11.768 -10.102 -19.518 1.00 85.50 91 MET A CA 1
ATOM 695 C C . MET A 1 91 ? 11.377 -9.786 -18.077 1.00 85.50 91 MET A C 1
ATOM 697 O O . MET A 1 91 ? 12.207 -9.341 -17.287 1.00 85.50 91 MET A O 1
ATOM 701 N N . PHE A 1 92 ? 10.112 -10.015 -17.733 1.00 87.81 92 PHE A N 1
ATOM 702 C CA . PHE A 1 92 ? 9.626 -9.896 -16.361 1.00 87.81 92 PHE A CA 1
ATOM 703 C C . PHE A 1 92 ? 9.786 -11.233 -15.631 1.00 87.81 92 PHE A C 1
ATOM 705 O O . PHE A 1 92 ? 9.421 -12.279 -16.163 1.00 87.81 92 PHE A O 1
ATOM 712 N N . ASP A 1 93 ? 10.321 -11.200 -14.413 1.00 86.69 93 ASP A N 1
ATOM 713 C CA . ASP A 1 93 ? 10.547 -12.392 -13.587 1.00 86.69 93 ASP A CA 1
ATOM 714 C C . ASP A 1 93 ? 9.273 -12.963 -12.938 1.00 86.69 93 ASP A C 1
ATOM 716 O O . ASP A 1 93 ? 9.325 -14.012 -12.295 1.00 86.69 93 ASP A O 1
ATOM 720 N N . GLY A 1 94 ? 8.132 -12.284 -13.095 1.00 87.25 94 GLY A N 1
ATOM 721 C CA . GLY A 1 94 ? 6.857 -12.667 -12.487 1.00 87.25 94 GLY A CA 1
ATOM 722 C C . GLY A 1 94 ? 6.681 -12.188 -11.044 1.00 87.25 94 GLY A C 1
ATOM 723 O O . GLY A 1 94 ? 5.666 -12.509 -10.428 1.00 87.25 94 GLY A O 1
ATOM 724 N N . ILE A 1 95 ? 7.648 -11.454 -10.481 1.00 86.81 95 ILE A N 1
ATOM 725 C CA . ILE A 1 95 ? 7.667 -11.061 -9.068 1.00 86.81 95 ILE A CA 1
ATOM 726 C C . ILE A 1 95 ? 7.836 -9.548 -8.916 1.00 86.81 95 ILE A C 1
ATOM 728 O O . ILE A 1 95 ? 6.936 -8.885 -8.398 1.00 86.81 95 ILE A O 1
ATOM 732 N N . ASP A 1 96 ? 8.996 -9.008 -9.286 1.00 88.00 96 ASP A N 1
ATOM 733 C CA . ASP A 1 96 ? 9.345 -7.596 -9.074 1.00 88.00 96 ASP A CA 1
ATOM 734 C C . ASP A 1 96 ? 10.511 -7.086 -9.934 1.00 88.00 96 ASP A C 1
ATOM 736 O O . ASP A 1 96 ? 10.819 -5.891 -9.897 1.00 88.00 96 ASP A O 1
ATOM 740 N N . SER A 1 97 ? 11.173 -7.954 -10.698 1.00 88.00 97 SER A N 1
ATOM 741 C CA . SER A 1 97 ? 12.376 -7.606 -11.441 1.00 88.00 97 SER A CA 1
ATOM 742 C C . SER A 1 97 ? 12.152 -7.725 -12.944 1.00 88.00 97 SER A C 1
ATOM 744 O O . SER A 1 97 ? 11.700 -8.742 -13.469 1.00 88.00 97 SER A O 1
ATOM 746 N N . ILE A 1 98 ? 12.530 -6.667 -13.650 1.00 88.06 98 ILE A N 1
ATOM 747 C CA . ILE A 1 98 ? 12.551 -6.608 -15.107 1.00 88.06 98 ILE A CA 1
ATOM 748 C C . ILE A 1 98 ? 14.003 -6.726 -15.553 1.00 88.06 98 ILE A C 1
ATOM 750 O O . ILE A 1 98 ? 14.868 -5.990 -15.078 1.00 88.06 98 ILE A O 1
ATOM 754 N N . ASN A 1 99 ? 14.274 -7.653 -16.462 1.00 85.81 99 ASN A N 1
ATOM 755 C CA . ASN A 1 99 ? 15.566 -7.817 -17.101 1.00 85.81 99 ASN A CA 1
ATOM 756 C C . ASN A 1 99 ? 15.542 -7.196 -18.505 1.00 85.81 99 ASN A C 1
ATOM 758 O O . ASN A 1 99 ? 14.742 -7.602 -19.347 1.00 85.81 99 ASN A O 1
ATOM 762 N N . LEU A 1 100 ? 16.430 -6.230 -18.738 1.00 76.81 100 LEU A N 1
ATOM 763 C CA . LEU A 1 100 ? 16.606 -5.535 -20.016 1.00 76.81 100 LEU A CA 1
ATOM 764 C C . LEU A 1 100 ? 17.695 -6.179 -20.891 1.00 76.81 100 LEU A C 1
ATOM 766 O O . LEU A 1 100 ? 17.779 -5.882 -22.074 1.00 76.81 100 LEU A O 1
ATOM 770 N N . THR A 1 101 ? 18.516 -7.076 -20.333 1.00 63.91 101 THR A N 1
ATOM 771 C CA . THR A 1 101 ? 19.600 -7.787 -21.041 1.00 63.91 101 THR A CA 1
ATOM 772 C C . THR A 1 101 ? 19.205 -9.206 -21.468 1.00 63.91 101 THR A C 1
ATOM 774 O O . THR A 1 101 ? 20.059 -10.007 -21.835 1.00 63.91 101 THR A O 1
ATOM 777 N N . GLY A 1 102 ? 17.914 -9.547 -21.357 1.00 47.00 102 GLY A N 1
ATOM 778 C CA . GLY A 1 102 ? 17.384 -10.915 -21.425 1.00 47.00 102 GLY A CA 1
ATOM 779 C C . GLY A 1 102 ? 16.717 -11.339 -22.738 1.00 47.00 102 GLY A C 1
ATOM 780 O O . GLY A 1 102 ? 16.058 -12.375 -22.756 1.00 47.00 102 GLY A O 1
ATOM 781 N N . GLY A 1 103 ? 16.858 -10.575 -23.815 1.00 41.12 103 GLY A N 1
ATOM 782 C CA . GLY A 1 103 ? 16.743 -11.111 -25.174 1.00 41.12 103 GLY A CA 1
ATOM 783 C C . GLY A 1 103 ? 18.149 -11.162 -25.754 1.00 41.12 103 GLY A C 1
ATOM 784 O O . GLY A 1 103 ? 18.965 -10.339 -25.345 1.00 41.12 103 GLY A O 1
ATOM 785 N N . ASP A 1 104 ? 18.447 -12.120 -26.633 1.00 38.81 104 ASP A N 1
ATOM 786 C CA . ASP A 1 104 ? 19.701 -12.183 -27.394 1.00 38.81 104 ASP A CA 1
ATOM 787 C C . ASP A 1 104 ? 20.246 -10.791 -27.726 1.00 38.81 104 ASP A C 1
ATOM 789 O O . ASP A 1 104 ? 19.457 -9.879 -27.991 1.00 38.81 104 ASP A O 1
ATOM 793 N N . VAL A 1 105 ? 21.583 -10.659 -27.717 1.00 43.25 105 VAL A N 1
ATOM 794 C CA . VAL A 1 105 ? 22.347 -9.570 -28.355 1.00 43.25 105 VAL A CA 1
ATOM 795 C C . VAL A 1 105 ? 21.449 -8.838 -29.339 1.00 43.25 105 VAL A C 1
ATOM 797 O O . VAL A 1 105 ? 20.954 -9.499 -30.251 1.00 43.25 105 VAL A O 1
ATOM 800 N N . LEU A 1 106 ? 21.209 -7.536 -29.132 1.00 43.41 106 LEU A N 1
ATOM 801 C CA . LEU A 1 106 ? 20.366 -6.692 -29.986 1.00 43.41 106 LEU A CA 1
ATOM 802 C C . LEU A 1 106 ? 20.935 -6.637 -31.421 1.00 43.41 106 LEU A C 1
ATOM 804 O O . LEU A 1 106 ? 21.445 -5.622 -31.886 1.00 43.41 106 LEU A O 1
ATOM 808 N N . LEU A 1 107 ? 20.873 -7.752 -32.137 1.00 37.78 107 LEU A N 1
ATOM 809 C CA . LEU A 1 107 ? 21.101 -7.893 -33.556 1.00 37.78 107 LEU A CA 1
ATOM 810 C C . LEU A 1 107 ? 19.921 -7.164 -34.183 1.00 37.78 107 LEU A C 1
ATOM 812 O O . LEU A 1 107 ? 18.785 -7.615 -34.054 1.00 37.78 107 LEU A O 1
ATOM 816 N N . ASN A 1 108 ? 20.204 -6.018 -34.808 1.00 38.44 108 ASN A N 1
ATOM 817 C CA . ASN A 1 108 ? 19.245 -5.051 -35.354 1.00 38.44 108 ASN A CA 1
ATOM 818 C C . ASN A 1 108 ? 18.642 -4.012 -34.384 1.00 38.44 108 ASN A C 1
ATOM 820 O O . ASN A 1 108 ? 17.609 -3.415 -34.691 1.00 38.44 108 ASN A O 1
ATOM 824 N N . ALA A 1 109 ? 19.306 -3.701 -33.267 1.00 46.38 109 ALA A N 1
ATOM 825 C CA . ALA A 1 109 ? 19.126 -2.378 -32.665 1.00 46.38 109 ALA A CA 1
ATOM 826 C C . ALA A 1 109 ? 19.501 -1.298 -33.711 1.00 46.38 109 ALA A C 1
ATOM 828 O O . ALA A 1 109 ? 20.546 -1.441 -34.351 1.00 46.38 109 ALA A O 1
ATOM 829 N N . PRO A 1 110 ? 18.701 -0.235 -33.931 1.00 46.28 110 PRO A N 1
ATOM 830 C CA . PRO A 1 110 ? 19.153 0.896 -34.733 1.00 46.28 110 PRO A CA 1
ATOM 831 C C . PRO A 1 110 ? 20.468 1.431 -34.143 1.00 46.28 110 PRO A C 1
ATOM 833 O O . PRO A 1 110 ? 20.631 1.408 -32.930 1.00 46.28 110 PRO A O 1
ATOM 836 N N . GLU A 1 111 ? 21.415 1.880 -34.972 1.00 43.41 111 GLU A N 1
ATOM 837 C CA . GLU A 1 111 ? 22.825 2.093 -34.567 1.00 43.41 111 GLU A CA 1
ATOM 838 C C . GLU A 1 111 ? 23.026 2.990 -33.322 1.00 43.41 111 GLU A C 1
ATOM 840 O O . GLU A 1 111 ? 24.003 2.818 -32.606 1.00 43.41 111 GLU A O 1
ATOM 845 N N . TRP A 1 112 ? 22.071 3.861 -32.979 1.00 49.88 112 TRP A N 1
ATOM 846 C CA . TRP A 1 112 ? 22.071 4.676 -31.751 1.00 49.88 112 TRP A CA 1
ATOM 847 C C . TRP A 1 112 ? 21.708 3.913 -30.458 1.00 49.88 112 TRP A C 1
ATOM 849 O O . TRP A 1 112 ? 21.839 4.455 -29.365 1.00 49.88 112 TRP A O 1
ATOM 859 N N . TRP A 1 113 ? 21.239 2.666 -30.552 1.00 43.19 113 TRP A N 1
ATOM 860 C CA . TRP A 1 113 ? 20.995 1.759 -29.419 1.00 43.19 113 TRP A CA 1
ATOM 861 C C . TRP A 1 113 ? 22.209 0.875 -29.106 1.00 43.19 113 TRP A C 1
ATOM 863 O O . TRP A 1 113 ? 22.281 0.329 -28.010 1.00 43.19 113 TRP A O 1
ATOM 873 N N . ALA A 1 114 ? 23.181 0.744 -30.017 1.00 43.88 114 ALA A N 1
ATOM 874 C CA . ALA A 1 114 ? 24.430 0.025 -29.741 1.00 43.88 114 ALA A CA 1
ATOM 875 C C . ALA A 1 114 ? 25.302 0.745 -28.686 1.00 43.88 114 ALA A C 1
ATOM 877 O O . ALA A 1 114 ? 26.101 0.103 -28.011 1.00 43.88 114 ALA A O 1
ATOM 878 N N . ASP A 1 115 ? 25.069 2.045 -28.470 1.00 46.12 115 ASP A N 1
ATOM 879 C CA . ASP A 1 115 ? 25.718 2.869 -27.438 1.00 46.12 115 ASP A CA 1
ATOM 880 C C . ASP A 1 115 ? 25.025 2.801 -26.057 1.00 46.12 115 ASP A C 1
ATOM 882 O O . ASP A 1 115 ? 25.428 3.483 -25.106 1.00 46.12 115 ASP A O 1
ATOM 886 N N . LEU A 1 116 ? 23.992 1.958 -25.902 1.00 47.66 116 LEU A N 1
ATOM 887 C CA . LEU A 1 116 ? 23.333 1.719 -24.608 1.00 47.66 116 LEU A CA 1
ATOM 888 C C . LEU A 1 116 ? 24.294 1.197 -23.531 1.00 47.66 116 LEU A C 1
ATOM 890 O O . LEU A 1 116 ? 24.005 1.348 -22.344 1.00 47.66 116 LEU A O 1
ATOM 894 N N . ASP A 1 117 ? 25.438 0.648 -23.941 1.00 45.06 117 ASP A N 1
ATOM 895 C CA . ASP A 1 117 ? 26.460 0.082 -23.060 1.00 45.06 117 ASP A CA 1
ATOM 896 C C . ASP A 1 117 ? 27.182 1.141 -22.194 1.00 45.06 117 ASP A C 1
ATOM 898 O O . ASP A 1 117 ? 27.888 0.792 -21.251 1.00 45.06 117 ASP A O 1
ATOM 902 N N . ALA A 1 118 ? 26.975 2.446 -22.447 1.00 45.06 118 ALA A N 1
ATOM 903 C CA . ALA A 1 118 ? 27.644 3.518 -21.694 1.00 45.06 118 ALA A CA 1
ATOM 904 C C . ALA A 1 118 ? 26.733 4.602 -21.073 1.00 45.06 118 ALA A C 1
ATOM 906 O O . ALA A 1 118 ? 27.183 5.288 -20.153 1.00 45.06 118 ALA A O 1
ATOM 907 N N . ALA A 1 119 ? 25.479 4.785 -21.520 1.00 48.94 119 ALA A N 1
ATOM 908 C CA . ALA A 1 119 ? 24.694 5.983 -21.157 1.00 48.94 119 ALA A CA 1
ATOM 909 C C . ALA A 1 119 ? 23.371 5.731 -20.408 1.00 48.94 119 ALA A C 1
ATOM 911 O O . ALA A 1 119 ? 22.943 6.577 -19.615 1.00 48.94 119 ALA A O 1
ATOM 912 N N . ALA A 1 120 ? 22.710 4.589 -20.609 1.00 59.78 120 ALA A N 1
ATOM 913 C CA . ALA A 1 120 ? 21.388 4.364 -20.028 1.00 59.78 120 ALA A CA 1
ATOM 914 C C . ALA A 1 120 ? 21.463 3.910 -18.567 1.00 59.78 120 ALA A C 1
ATOM 916 O O . ALA A 1 120 ? 21.680 2.742 -18.251 1.00 59.78 120 ALA A O 1
ATOM 917 N N . THR A 1 121 ? 21.241 4.852 -17.654 1.00 71.62 121 THR A N 1
ATOM 918 C CA . THR A 1 121 ? 21.213 4.593 -16.204 1.00 71.62 121 THR A CA 1
ATOM 919 C C . THR A 1 121 ? 19.802 4.444 -15.641 1.00 71.62 121 THR A C 1
ATOM 921 O O . THR A 1 121 ? 19.644 3.959 -14.515 1.00 71.62 121 THR A O 1
ATOM 924 N N . THR A 1 122 ? 18.771 4.823 -16.397 1.00 81.62 122 THR A N 1
ATOM 925 C CA . THR A 1 122 ? 17.379 4.849 -15.938 1.00 81.62 122 THR A CA 1
ATOM 926 C C . THR A 1 122 ? 16.404 4.362 -17.003 1.00 81.62 122 THR A C 1
ATOM 928 O O . THR A 1 122 ? 16.589 4.610 -18.191 1.00 81.62 122 THR A O 1
ATOM 931 N N . ALA A 1 123 ? 15.340 3.698 -16.564 1.00 84.62 123 ALA A N 1
ATOM 932 C CA . ALA A 1 123 ? 14.217 3.280 -17.391 1.00 84.62 123 ALA A CA 1
ATOM 933 C C . ALA A 1 123 ? 12.921 3.832 -16.800 1.00 84.62 123 ALA A C 1
ATOM 935 O O . ALA A 1 123 ? 12.732 3.794 -15.585 1.00 84.62 123 ALA A O 1
ATOM 936 N N . GLU A 1 124 ? 12.028 4.323 -17.646 1.00 89.00 124 GLU A N 1
ATOM 937 C CA . GLU A 1 124 ? 10.653 4.598 -17.269 1.00 89.00 124 GLU A CA 1
ATOM 938 C C . GLU A 1 124 ? 9.844 3.320 -17.452 1.00 89.00 124 GLU A C 1
ATOM 940 O O . GLU A 1 124 ? 9.881 2.685 -18.507 1.00 89.00 124 GLU A O 1
ATOM 945 N N . VAL A 1 125 ? 9.134 2.922 -16.403 1.00 90.25 125 VAL A N 1
ATOM 946 C CA . VAL A 1 125 ? 8.307 1.721 -16.414 1.00 90.25 125 VAL A CA 1
ATOM 947 C C . VAL A 1 125 ? 6.889 2.094 -16.033 1.00 90.25 125 VAL A C 1
ATOM 949 O O . VAL A 1 125 ? 6.690 2.801 -15.046 1.00 90.25 125 VAL A O 1
ATOM 952 N N . THR A 1 126 ? 5.917 1.577 -16.783 1.00 92.56 126 THR A N 1
ATOM 953 C CA . THR A 1 126 ? 4.502 1.584 -16.399 1.00 92.56 126 THR A CA 1
ATOM 954 C C . THR A 1 126 ? 4.073 0.170 -16.033 1.00 92.56 126 THR A C 1
ATOM 956 O O . THR A 1 126 ? 4.297 -0.781 -16.788 1.00 92.56 126 THR A O 1
ATOM 959 N N . TRP A 1 127 ? 3.499 0.014 -14.841 1.00 94.12 127 TRP A N 1
ATOM 960 C CA . TRP A 1 127 ? 3.063 -1.282 -14.336 1.00 94.12 127 TRP A CA 1
ATOM 961 C C . TRP A 1 127 ? 1.838 -1.165 -13.432 1.00 94.12 127 TRP A C 1
ATOM 963 O O . TRP A 1 127 ? 1.604 -0.148 -12.777 1.00 94.12 127 TRP A O 1
ATOM 973 N N . THR A 1 128 ? 1.071 -2.248 -13.368 1.00 94.81 128 THR A N 1
ATOM 974 C CA . THR A 1 128 ? -0.037 -2.422 -12.430 1.00 94.81 128 THR A CA 1
ATOM 975 C C . THR A 1 128 ? 0.459 -3.180 -11.206 1.00 94.81 128 THR A C 1
ATOM 977 O O . THR A 1 128 ? 1.075 -4.245 -11.326 1.00 94.81 128 THR A O 1
ATOM 980 N N . HIS A 1 129 ? 0.183 -2.653 -10.018 1.00 92.88 129 HIS A N 1
ATOM 981 C CA . HIS A 1 129 ? 0.572 -3.257 -8.746 1.00 92.88 129 HIS A CA 1
ATOM 982 C C . HIS A 1 129 ? -0.519 -3.118 -7.691 1.00 92.88 129 HIS A C 1
ATOM 984 O O . HIS A 1 129 ? -1.525 -2.454 -7.922 1.00 92.88 129 HIS A O 1
ATOM 990 N N . GLY A 1 130 ? -0.304 -3.757 -6.544 1.00 91.56 130 GLY A N 1
ATOM 991 C CA . GLY A 1 130 ? -1.192 -3.701 -5.389 1.00 91.56 130 GLY A CA 1
ATOM 992 C C . GLY A 1 130 ? -2.175 -4.869 -5.341 1.00 91.56 130 GLY A C 1
ATOM 993 O O . GLY A 1 130 ? -2.200 -5.742 -6.209 1.00 91.56 130 GLY A O 1
ATOM 994 N N . TYR A 1 131 ? -2.968 -4.917 -4.276 1.00 90.19 131 TYR A N 1
ATOM 995 C CA . TYR A 1 131 ? -3.951 -5.969 -4.054 1.00 90.19 131 TYR A CA 1
ATOM 996 C C . TYR A 1 131 ? -5.340 -5.493 -4.481 1.00 90.19 131 TYR A C 1
ATOM 998 O O . TYR A 1 131 ? -5.733 -4.363 -4.194 1.00 90.19 131 TYR A O 1
ATOM 1006 N N . ALA A 1 132 ? -6.119 -6.389 -5.096 1.00 89.31 132 ALA A N 1
ATOM 1007 C CA . ALA A 1 132 ? -7.532 -6.132 -5.385 1.00 89.31 132 ALA A CA 1
ATOM 1008 C C . ALA A 1 132 ? -8.340 -5.875 -4.098 1.00 89.31 132 ALA A C 1
ATOM 1010 O O . ALA A 1 132 ? -9.299 -5.108 -4.084 1.00 89.31 132 ALA A O 1
ATOM 1011 N N . THR A 1 133 ? -7.934 -6.504 -2.994 1.00 89.88 133 THR A N 1
ATOM 1012 C CA . THR A 1 133 ? -8.470 -6.261 -1.653 1.00 89.88 133 THR A CA 1
ATOM 1013 C C . THR A 1 133 ? -7.321 -6.214 -0.657 1.00 89.88 133 THR A C 1
ATOM 1015 O O . THR A 1 133 ? -6.431 -7.066 -0.709 1.00 89.88 133 THR A O 1
ATOM 1018 N N . THR A 1 134 ? -7.338 -5.242 0.259 1.00 91.56 134 THR A N 1
ATOM 1019 C CA . THR A 1 134 ? -6.313 -5.119 1.303 1.00 91.56 134 THR A CA 1
ATOM 1020 C C . THR A 1 134 ? -6.190 -6.433 2.089 1.00 91.56 134 THR A C 1
ATOM 1022 O O . THR A 1 134 ? -7.204 -6.950 2.565 1.00 91.56 134 THR A O 1
ATOM 1025 N N . PRO A 1 135 ? -4.976 -6.989 2.261 1.00 93.25 135 PRO A N 1
ATOM 1026 C CA . PRO A 1 135 ? -4.785 -8.223 3.016 1.00 93.25 135 PRO A CA 1
ATOM 1027 C C . PRO A 1 135 ? -5.313 -8.128 4.455 1.00 93.25 135 PRO A C 1
ATOM 1029 O O . PRO A 1 135 ? -5.079 -7.141 5.155 1.00 93.25 135 PRO A O 1
ATOM 1032 N N . GLY A 1 136 ? -5.996 -9.175 4.924 1.00 92.69 136 GLY A N 1
ATOM 1033 C CA . GLY A 1 136 ? -6.691 -9.156 6.218 1.00 92.69 136 GLY A CA 1
ATOM 1034 C C . GLY A 1 136 ? -5.784 -8.973 7.443 1.00 92.69 136 GLY A C 1
ATOM 1035 O O . GLY A 1 136 ? -6.231 -8.468 8.470 1.00 92.69 136 GLY A O 1
ATOM 1036 N N . ASP A 1 137 ? -4.506 -9.335 7.352 1.00 94.06 137 ASP A N 1
ATOM 1037 C CA . ASP A 1 137 ? -3.514 -9.084 8.402 1.00 94.06 137 ASP A CA 1
ATOM 1038 C C . ASP A 1 137 ? -3.097 -7.608 8.478 1.00 94.06 137 ASP A C 1
ATOM 1040 O O . ASP A 1 137 ? -2.882 -7.090 9.571 1.00 94.06 137 ASP A O 1
ATOM 1044 N N . VAL A 1 138 ? -3.057 -6.905 7.343 1.00 93.88 138 VAL A N 1
ATOM 1045 C CA . VAL A 1 138 ? -2.846 -5.449 7.297 1.00 93.88 138 VAL A CA 1
ATOM 1046 C C . VAL A 1 138 ? -4.046 -4.732 7.907 1.00 93.88 138 VAL A C 1
ATOM 1048 O O . VAL A 1 138 ? -3.866 -3.860 8.757 1.00 93.88 138 VAL A O 1
ATOM 1051 N N . VAL A 1 139 ? -5.263 -5.158 7.546 1.00 94.75 139 VAL A N 1
ATOM 1052 C CA . VAL A 1 139 ? -6.508 -4.666 8.160 1.00 94.75 139 VAL A CA 1
ATOM 1053 C C . VAL A 1 139 ? -6.480 -4.894 9.672 1.00 94.75 139 VAL A C 1
ATOM 1055 O O . VAL A 1 139 ? -6.763 -3.979 10.437 1.00 94.75 139 VAL A O 1
ATOM 1058 N N . ALA A 1 140 ? -6.073 -6.082 10.131 1.00 93.44 140 ALA A N 1
ATOM 1059 C CA . ALA A 1 140 ? -5.987 -6.390 11.558 1.00 93.44 140 ALA A CA 1
ATOM 1060 C C . ALA A 1 140 ? -5.020 -5.465 12.313 1.00 93.44 140 ALA A C 1
ATOM 1062 O O . ALA A 1 140 ? -5.354 -5.013 13.408 1.00 93.44 140 ALA A O 1
ATOM 1063 N N . VAL A 1 141 ? -3.857 -5.151 11.730 1.00 93.88 141 VAL A N 1
AT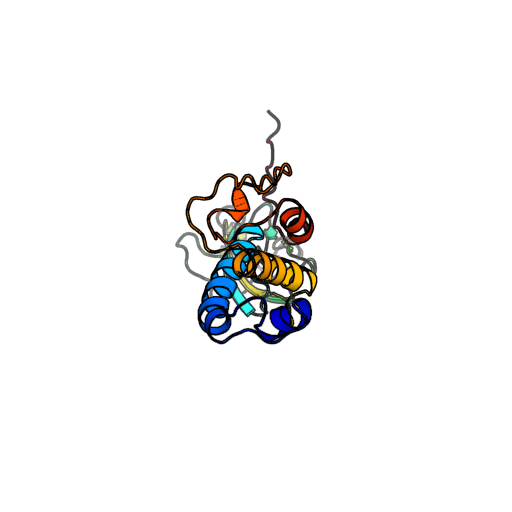OM 1064 C CA . VAL A 1 141 ? -2.902 -4.202 12.321 1.00 93.88 141 VAL A CA 1
ATOM 1065 C C . VAL A 1 141 ? -3.499 -2.797 12.395 1.00 93.88 141 VAL A C 1
ATOM 1067 O O . VAL A 1 141 ? -3.466 -2.189 13.463 1.00 93.88 141 VAL A O 1
ATOM 1070 N N . VAL A 1 142 ? -4.087 -2.296 11.305 1.00 93.94 142 VAL A N 1
ATOM 1071 C CA . VAL A 1 142 ? -4.703 -0.957 11.264 1.00 93.94 142 VAL A CA 1
ATOM 1072 C C . VAL A 1 142 ? -5.842 -0.852 12.280 1.00 93.94 142 VAL A C 1
ATOM 1074 O O . VAL A 1 142 ? -5.832 0.051 13.115 1.00 93.94 142 VAL A O 1
ATOM 1077 N N . CYS A 1 143 ? -6.772 -1.811 12.296 1.00 92.88 143 CYS A N 1
ATOM 1078 C CA . CYS A 1 143 ? -7.848 -1.848 13.287 1.00 92.88 143 CYS A CA 1
ATOM 1079 C C . CYS A 1 143 ? -7.302 -1.929 14.717 1.00 92.88 143 CYS A C 1
ATOM 1081 O O . CYS A 1 143 ? -7.812 -1.253 15.602 1.00 92.88 143 CYS A O 1
ATOM 1083 N N . GLY A 1 144 ? -6.255 -2.724 14.961 1.00 91.00 144 GLY A N 1
ATOM 1084 C CA . GLY A 1 144 ? -5.617 -2.822 16.273 1.00 91.00 144 GLY A CA 1
ATOM 1085 C C . GLY A 1 144 ? -5.016 -1.494 16.736 1.00 91.00 144 GLY A C 1
ATOM 1086 O O . GLY A 1 144 ? -5.146 -1.135 17.904 1.00 91.00 144 GLY A O 1
ATOM 1087 N N . MET A 1 145 ? -4.400 -0.734 15.829 1.00 90.62 145 MET A N 1
ATOM 1088 C CA . MET A 1 145 ? -3.893 0.611 16.118 1.00 90.62 145 MET A CA 1
ATOM 1089 C C . MET A 1 145 ? -5.026 1.571 16.495 1.00 90.62 145 MET A C 1
ATOM 1091 O O . MET A 1 145 ? -4.928 2.239 17.523 1.00 90.62 145 MET A O 1
ATOM 1095 N N . VAL A 1 146 ? -6.104 1.582 15.707 1.00 90.62 146 VAL A N 1
ATOM 1096 C CA . VAL A 1 146 ? -7.268 2.453 15.925 1.00 90.62 146 VAL A CA 1
ATOM 1097 C C . VAL A 1 146 ? -7.960 2.112 17.244 1.00 90.62 146 VAL A C 1
ATOM 1099 O O . VAL A 1 146 ? -8.164 2.987 18.078 1.00 90.62 146 VAL A O 1
ATOM 1102 N N . ILE A 1 147 ? -8.254 0.831 17.489 1.00 89.12 147 ILE A N 1
ATOM 1103 C CA . ILE A 1 147 ? -8.915 0.367 18.719 1.00 89.12 147 ILE A CA 1
ATOM 1104 C C . ILE A 1 147 ? -8.087 0.728 19.952 1.00 89.12 147 ILE A C 1
ATOM 1106 O O . ILE A 1 147 ? -8.644 1.202 20.938 1.00 89.12 147 ILE A O 1
ATOM 1110 N N . ARG A 1 148 ? -6.757 0.561 19.904 1.00 86.62 148 ARG A N 1
ATOM 1111 C CA . ARG A 1 148 ? -5.889 0.979 21.015 1.00 86.62 148 ARG A CA 1
ATOM 1112 C C . ARG A 1 148 ? -6.039 2.468 21.304 1.00 86.62 148 ARG A C 1
ATOM 1114 O O . ARG A 1 148 ? -6.155 2.822 22.465 1.00 86.62 148 ARG A O 1
ATOM 1121 N N . GLN A 1 149 ? -6.085 3.322 20.286 1.00 85.69 149 GLN A N 1
ATOM 1122 C CA . GLN A 1 149 ? -6.271 4.758 20.494 1.00 85.69 149 GLN A CA 1
ATOM 1123 C C . GLN A 1 149 ? -7.674 5.111 21.004 1.00 85.69 149 GLN A C 1
ATOM 1125 O O . GLN A 1 149 ? -7.801 5.979 21.865 1.00 85.69 149 GLN A O 1
ATOM 1130 N N . LEU A 1 150 ? -8.718 4.439 20.513 1.00 82.81 150 LEU A N 1
ATOM 1131 C CA . LEU A 1 150 ? -10.094 4.663 20.967 1.00 82.81 150 LEU A CA 1
ATOM 1132 C C . LEU A 1 150 ? -10.292 4.273 22.435 1.00 82.81 150 LEU A C 1
ATOM 1134 O O . LEU A 1 150 ? -11.009 4.959 23.159 1.00 82.81 150 LEU A O 1
ATOM 1138 N N . LEU A 1 151 ? -9.651 3.186 22.874 1.00 80.06 151 LEU A N 1
ATOM 1139 C CA . LEU A 1 151 ? -9.784 2.652 24.231 1.00 80.06 151 LEU A CA 1
ATOM 1140 C C . LEU A 1 151 ? -8.837 3.300 25.250 1.00 80.06 151 LEU A C 1
ATOM 1142 O O . LEU A 1 151 ? -8.974 3.040 26.445 1.00 80.06 151 LEU A O 1
ATOM 1146 N N . VAL A 1 152 ? -7.879 4.126 24.816 1.00 74.19 152 VAL A N 1
ATOM 1147 C CA . VAL A 1 152 ? -7.025 4.879 25.742 1.00 74.19 152 VAL A CA 1
ATOM 1148 C C . VAL A 1 152 ? -7.892 5.871 26.532 1.00 74.19 152 VAL A C 1
ATOM 1150 O O . VAL A 1 152 ? -8.574 6.704 25.922 1.00 74.19 152 VAL A O 1
ATOM 1153 N N . PRO A 1 153 ? -7.863 5.827 27.881 1.00 60.59 153 PRO A N 1
ATOM 1154 C CA . PRO A 1 153 ? -8.584 6.791 28.693 1.00 60.59 153 PRO A CA 1
ATOM 1155 C C . PRO A 1 153 ? -8.060 8.201 28.402 1.00 60.59 153 PRO A C 1
ATOM 1157 O O . PRO A 1 153 ? -6.878 8.489 28.562 1.00 60.59 153 PRO A O 1
ATOM 1160 N N . GLN A 1 154 ? -8.958 9.091 27.978 1.00 58.06 154 GLN A N 1
ATOM 1161 C CA . GLN A 1 154 ? -8.672 10.464 27.535 1.00 58.06 154 GLN A CA 1
ATOM 1162 C C . GLN A 1 154 ? -8.303 11.419 28.690 1.00 58.06 154 GLN A C 1
ATOM 1164 O O . GLN A 1 154 ? -8.517 12.622 28.578 1.00 58.06 154 GLN A O 1
ATOM 1169 N N . GLN A 1 155 ? -7.797 10.915 29.819 1.00 50.84 155 GLN A N 1
ATOM 1170 C CA . GLN A 1 155 ? -7.358 11.750 30.937 1.00 50.84 155 GLN A CA 1
ATOM 1171 C C . GLN A 1 155 ? -5.889 12.152 30.741 1.00 50.84 155 GLN A C 1
ATOM 1173 O O . GLN A 1 155 ? -4.996 11.314 30.892 1.00 50.84 155 GLN A O 1
ATOM 1178 N N . PRO A 1 156 ? -5.596 13.428 30.432 1.00 44.41 156 PRO A N 1
ATOM 1179 C CA . PRO A 1 156 ? -4.226 13.890 30.302 1.00 44.41 156 PRO A CA 1
ATOM 1180 C C . PRO A 1 156 ? -3.550 13.859 31.678 1.00 44.41 156 PRO A C 1
ATOM 1182 O O . PRO A 1 156 ? -4.044 14.456 32.632 1.00 44.41 156 PRO A O 1
ATOM 1185 N N . GLY A 1 157 ? -2.391 13.208 31.782 1.00 47.09 157 GLY A N 1
ATOM 1186 C CA . GLY A 1 157 ? -1.480 13.398 32.917 1.00 47.09 157 GLY A CA 1
ATOM 1187 C C . GLY A 1 157 ? -1.595 12.422 34.092 1.00 47.09 157 GLY A C 1
ATOM 1188 O O . GLY A 1 157 ? -0.849 12.584 35.057 1.00 47.09 157 GLY A O 1
ATOM 1189 N N . VAL A 1 158 ? -2.425 11.378 34.026 1.00 51.44 158 VAL A N 1
ATOM 1190 C CA . VAL A 1 158 ? -2.432 10.329 35.064 1.00 51.44 158 VAL A CA 1
ATOM 1191 C C . VAL A 1 158 ? -1.361 9.280 34.742 1.00 51.44 158 VAL A C 1
ATOM 1193 O O . VAL A 1 158 ? -1.595 8.321 34.018 1.00 51.44 158 VAL A O 1
ATOM 1196 N N . ARG A 1 159 ? -0.145 9.486 35.267 1.00 50.59 159 ARG A N 1
ATOM 1197 C CA . ARG A 1 159 ? 1.009 8.567 35.109 1.00 50.59 159 ARG A CA 1
ATOM 1198 C C . ARG A 1 159 ? 0.967 7.354 36.044 1.00 50.59 159 ARG A C 1
ATOM 1200 O O . ARG A 1 159 ? 1.724 6.405 35.867 1.00 50.59 159 ARG A O 1
ATOM 1207 N N . SER A 1 160 ? 0.104 7.412 37.047 1.00 48.00 160 SER A N 1
ATOM 1208 C CA . SER A 1 160 ? -0.182 6.345 37.996 1.00 48.00 160 SER A CA 1
ATOM 1209 C C . SER A 1 160 ? -1.394 6.775 38.809 1.00 48.00 160 SER A C 1
ATOM 1211 O O . SER A 1 160 ? -1.370 7.854 39.403 1.00 48.00 160 SER A O 1
ATOM 1213 N N . GLU A 1 161 ? -2.423 5.944 38.871 1.00 47.31 161 GLU A N 1
ATOM 1214 C CA . GLU A 1 161 ? -3.471 6.072 39.878 1.00 47.31 161 GLU A CA 1
ATOM 1215 C C . GLU A 1 161 ? -3.220 4.993 40.935 1.00 47.31 161 GLU A C 1
ATOM 1217 O O . GLU A 1 161 ? -3.080 3.816 40.606 1.00 47.31 161 GLU A O 1
ATOM 1222 N N . GLN A 1 162 ? -3.089 5.390 42.201 1.00 41.16 162 GLN A N 1
ATOM 1223 C CA . GLN A 1 162 ? -3.086 4.447 43.317 1.00 41.16 162 GLN A CA 1
ATOM 1224 C C . GLN A 1 162 ? -4.533 4.279 43.782 1.00 41.16 162 GLN A C 1
ATOM 1226 O O . GLN A 1 162 ? -5.029 5.064 44.587 1.00 41.16 162 GLN A O 1
ATOM 1231 N N . ALA A 1 163 ? -5.204 3.242 43.285 1.00 47.94 163 ALA A N 1
ATOM 1232 C CA . ALA A 1 163 ? -6.472 2.784 43.833 1.00 47.94 163 ALA A CA 1
ATOM 1233 C C . ALA A 1 163 ? -6.217 1.519 44.664 1.00 47.94 163 ALA A C 1
ATOM 1235 O O . ALA A 1 163 ? -5.917 0.454 44.136 1.00 47.94 163 ALA A O 1
ATOM 1236 N N . GLY A 1 164 ? -6.287 1.646 45.991 1.00 49.41 164 GLY A N 1
ATOM 1237 C CA . GLY A 1 164 ? -6.506 0.500 46.881 1.00 49.41 164 GLY A CA 1
ATOM 1238 C C . GLY A 1 164 ? -5.454 -0.620 46.886 1.00 49.41 164 GLY A C 1
ATOM 1239 O O . GLY A 1 164 ? -5.806 -1.747 47.211 1.00 49.41 164 GLY A O 1
ATOM 1240 N N . GLY A 1 165 ? -4.185 -0.332 46.574 1.00 50.97 165 GLY A N 1
ATOM 1241 C CA . GLY A 1 165 ? -3.069 -1.280 46.735 1.00 50.97 165 GLY A CA 1
ATOM 1242 C C . GLY A 1 165 ? -2.600 -1.993 45.463 1.00 50.97 165 GLY A C 1
ATOM 1243 O O . GLY A 1 165 ? -1.584 -2.683 45.518 1.00 50.97 165 GLY A O 1
ATOM 1244 N N . GLU A 1 166 ? -3.254 -1.784 44.318 1.00 43.12 166 GLU A N 1
ATOM 1245 C CA . GLU A 1 166 ? -2.817 -2.333 43.030 1.00 43.12 166 GLU A CA 1
ATOM 1246 C C . GLU A 1 166 ? -2.237 -1.221 42.141 1.00 43.12 166 GLU A C 1
ATOM 1248 O O . GLU A 1 166 ? -2.864 -0.190 41.902 1.00 43.12 166 GLU A O 1
ATOM 1253 N N . SER A 1 167 ? -0.986 -1.395 41.702 1.00 36.16 167 SER A N 1
ATOM 1254 C CA . SER A 1 167 ? -0.289 -0.450 40.824 1.00 36.16 167 SER A CA 1
ATOM 1255 C C . SER A 1 167 ? -0.412 -0.923 39.380 1.00 36.16 167 SER A C 1
ATOM 1257 O O . SER A 1 167 ? 0.237 -1.890 38.984 1.00 36.16 167 SER A O 1
ATOM 1259 N N . ILE A 1 168 ? -1.232 -0.235 38.585 1.00 53.25 168 ILE A N 1
ATOM 1260 C CA . ILE A 1 168 ? -1.312 -0.464 37.139 1.00 53.25 168 ILE A CA 1
ATOM 1261 C C . ILE A 1 168 ? -0.394 0.551 36.451 1.00 53.25 168 ILE A C 1
ATOM 1263 O O . ILE A 1 168 ? -0.666 1.751 36.441 1.00 53.25 168 ILE A O 1
ATOM 1267 N N . SER A 1 169 ? 0.721 0.072 35.893 1.00 47.66 169 SER A N 1
ATOM 1268 C CA . SER A 1 169 ? 1.625 0.875 35.064 1.00 47.66 169 SER A CA 1
ATOM 1269 C C . SER A 1 169 ? 1.277 0.670 33.590 1.00 47.66 169 SER A C 1
ATOM 1271 O O . SER A 1 169 ? 1.420 -0.431 33.056 1.00 47.66 169 SER A O 1
ATOM 1273 N N . TYR A 1 170 ? 0.796 1.724 32.929 1.00 49.53 170 TYR A N 1
ATOM 1274 C CA . TYR A 1 170 ? 0.517 1.713 31.494 1.00 49.53 170 TYR A CA 1
ATOM 1275 C C . TYR A 1 170 ? 1.793 2.019 30.697 1.00 49.53 170 TYR A C 1
ATOM 1277 O O . TYR A 1 170 ? 2.554 2.922 31.043 1.00 49.53 170 TYR A O 1
ATOM 1285 N N . ALA A 1 171 ? 2.036 1.274 29.615 1.00 48.31 171 ALA A N 1
ATOM 1286 C CA . ALA A 1 171 ? 3.181 1.501 28.737 1.00 48.31 171 ALA A CA 1
ATOM 1287 C C . ALA A 1 171 ? 3.082 2.864 28.018 1.00 48.31 171 ALA A C 1
ATOM 1289 O O . ALA A 1 171 ? 2.037 3.210 27.471 1.00 48.31 171 ALA A O 1
ATOM 1290 N N . ASP A 1 172 ? 4.200 3.592 27.966 1.00 45.25 172 ASP A N 1
ATOM 1291 C CA . ASP A 1 172 ? 4.360 4.994 27.525 1.00 45.25 172 ASP A CA 1
ATOM 1292 C C . ASP A 1 172 ? 3.708 5.340 26.163 1.00 45.25 172 ASP A C 1
ATOM 1294 O O . ASP A 1 172 ? 3.179 6.433 25.968 1.00 45.25 172 ASP A O 1
ATOM 1298 N N . ALA A 1 173 ? 3.638 4.379 25.233 1.00 44.25 173 ALA A N 1
ATOM 1299 C CA . ALA A 1 173 ? 3.007 4.557 23.918 1.00 44.25 173 ALA A CA 1
ATOM 1300 C C . ALA A 1 173 ? 1.468 4.678 23.956 1.00 44.25 173 ALA A C 1
ATOM 1302 O O . ALA A 1 173 ? 0.872 5.153 22.994 1.00 44.25 173 ALA A O 1
ATOM 1303 N N . LEU A 1 174 ? 0.821 4.248 25.044 1.00 46.19 174 LEU A N 1
ATOM 1304 C CA . LEU A 1 174 ? -0.630 4.357 25.229 1.00 46.19 174 LEU A CA 1
ATOM 1305 C C . LEU A 1 174 ? -1.038 5.718 25.812 1.00 46.19 174 LEU A C 1
ATOM 1307 O O . LEU A 1 174 ? -2.195 6.095 25.718 1.00 46.19 174 LEU A O 1
ATOM 1311 N N . MET A 1 175 ? -0.110 6.473 26.405 1.00 44.66 175 MET A N 1
ATOM 1312 C CA . MET A 1 175 ? -0.431 7.676 27.188 1.00 44.66 175 MET A CA 1
ATOM 1313 C C . MET A 1 175 ? -0.540 8.957 26.350 1.00 44.66 175 MET A C 1
ATOM 1315 O O . MET A 1 175 ? -1.058 9.961 26.828 1.00 44.66 175 MET A O 1
ATOM 1319 N N . THR A 1 176 ? -0.051 8.951 25.109 1.00 50.53 176 THR A N 1
ATOM 1320 C CA . THR A 1 176 ? -0.048 10.139 24.235 1.00 50.53 176 THR A CA 1
ATOM 1321 C C . THR A 1 176 ? -1.231 10.190 23.267 1.00 50.53 176 THR A C 1
ATOM 1323 O O . THR A 1 176 ? -1.368 11.166 22.538 1.00 50.53 176 THR A O 1
ATOM 1326 N N . GLY A 1 177 ? -2.082 9.155 23.235 1.00 58.09 177 GLY A N 1
ATOM 1327 C CA . GLY A 1 177 ? -3.175 9.060 22.261 1.00 58.09 177 GLY A CA 1
ATOM 1328 C C . GLY A 1 177 ? -2.692 9.008 20.806 1.00 58.09 177 GLY A C 1
ATOM 1329 O O . GLY A 1 177 ? -3.485 9.234 19.899 1.00 58.09 177 GLY A O 1
ATOM 1330 N N . THR A 1 178 ? -1.405 8.733 20.576 1.00 68.38 178 THR A N 1
ATOM 1331 C CA . THR A 1 178 ? -0.799 8.706 19.243 1.00 68.38 178 THR A CA 1
ATOM 1332 C C . THR A 1 178 ? -0.954 7.328 18.613 1.00 68.38 178 THR A C 1
ATOM 1334 O O . THR A 1 178 ? -0.698 6.298 19.242 1.00 68.38 178 THR A O 1
ATOM 1337 N N . VAL A 1 179 ? -1.289 7.308 17.327 1.00 80.62 179 VAL A N 1
ATOM 1338 C CA . VAL A 1 179 ? -1.274 6.098 16.508 1.00 80.62 179 VAL A CA 1
ATOM 1339 C C . VAL A 1 179 ? 0.159 5.564 16.411 1.00 80.62 179 VAL A C 1
ATOM 1341 O O . VAL A 1 179 ? 1.050 6.231 15.886 1.00 80.62 179 VAL A O 1
ATOM 1344 N N . THR A 1 180 ? 0.416 4.355 16.918 1.00 84.56 180 THR A N 1
ATOM 1345 C CA . THR A 1 180 ? 1.765 3.767 16.902 1.00 84.56 180 THR A CA 1
ATOM 1346 C C . THR A 1 180 ? 1.777 2.298 16.487 1.00 84.56 180 THR A C 1
ATOM 1348 O O . THR A 1 180 ? 0.870 1.520 16.791 1.00 84.56 180 THR A O 1
ATOM 1351 N N . LEU A 1 181 ? 2.852 1.915 15.787 1.00 87.38 181 LEU A N 1
ATOM 1352 C CA . LEU A 1 181 ? 3.150 0.526 15.438 1.00 87.38 181 LEU A CA 1
ATOM 1353 C C . LEU A 1 181 ? 3.893 -0.166 16.579 1.00 87.38 181 LEU A C 1
ATOM 1355 O O . LEU A 1 181 ? 5.047 0.185 16.872 1.00 87.38 181 LEU A O 1
ATOM 1359 N N . THR A 1 182 ? 3.277 -1.203 17.145 1.00 89.25 182 THR A N 1
ATOM 1360 C CA . THR A 1 182 ? 3.909 -2.067 18.149 1.00 89.25 182 THR A CA 1
ATOM 1361 C C . THR A 1 182 ? 4.959 -2.987 17.519 1.00 89.25 182 THR A C 1
ATOM 1363 O O . THR A 1 182 ? 5.103 -3.078 16.297 1.00 89.25 182 THR A O 1
ATOM 1366 N N . ARG A 1 183 ? 5.737 -3.689 18.354 1.00 88.19 183 ARG A N 1
ATOM 1367 C CA . ARG A 1 183 ? 6.734 -4.657 17.866 1.00 88.19 183 ARG A CA 1
ATOM 1368 C C . ARG A 1 183 ? 6.089 -5.820 17.110 1.00 88.19 183 ARG A C 1
ATOM 1370 O O . ARG A 1 183 ? 6.666 -6.265 16.121 1.00 88.19 183 ARG A O 1
ATOM 1377 N N . ASP A 1 184 ? 4.918 -6.276 17.543 1.00 88.88 184 ASP A N 1
ATOM 1378 C CA . ASP A 1 184 ? 4.223 -7.389 16.898 1.00 88.88 184 ASP A CA 1
ATOM 1379 C C . ASP A 1 184 ? 3.548 -6.960 15.592 1.00 88.88 184 ASP A C 1
ATOM 1381 O O . ASP A 1 184 ? 3.699 -7.656 14.589 1.00 88.88 184 ASP A O 1
ATOM 1385 N N . ASP A 1 185 ? 2.968 -5.754 15.535 1.00 91.88 185 ASP A N 1
ATOM 1386 C CA . ASP A 1 185 ? 2.466 -5.177 14.276 1.00 91.88 185 ASP A CA 1
ATOM 1387 C C . ASP A 1 185 ? 3.579 -5.120 13.219 1.00 91.88 185 ASP A C 1
ATOM 1389 O O . ASP A 1 185 ? 3.416 -5.545 12.076 1.00 91.88 185 ASP A O 1
ATOM 1393 N N . ARG A 1 186 ? 4.771 -4.659 13.621 1.00 92.50 186 ARG A N 1
ATOM 1394 C CA . ARG A 1 186 ? 5.950 -4.620 12.744 1.00 92.50 186 ARG A CA 1
ATOM 1395 C C . ARG A 1 186 ? 6.374 -6.010 12.280 1.00 92.50 186 ARG A C 1
ATOM 1397 O O . ARG A 1 186 ? 6.782 -6.154 11.132 1.00 92.50 186 ARG A O 1
ATOM 1404 N N . ARG A 1 187 ? 6.292 -7.035 13.137 1.00 91.94 187 ARG A N 1
ATOM 1405 C CA . ARG A 1 187 ? 6.611 -8.423 12.755 1.00 91.94 187 ARG A CA 1
ATOM 1406 C C . ARG A 1 187 ? 5.673 -8.935 11.667 1.00 91.94 187 ARG A C 1
ATOM 1408 O O . ARG A 1 187 ? 6.168 -9.544 10.723 1.00 91.94 187 ARG A O 1
ATOM 1415 N N . ILE A 1 188 ? 4.378 -8.637 11.766 1.00 92.81 188 ILE A N 1
ATOM 1416 C CA . ILE A 1 188 ? 3.387 -8.965 10.732 1.00 92.81 188 ILE A CA 1
ATOM 1417 C C . ILE A 1 188 ? 3.719 -8.208 9.436 1.00 92.81 188 ILE A C 1
ATOM 1419 O O . ILE A 1 188 ? 3.875 -8.815 8.376 1.00 92.81 188 ILE A O 1
ATOM 1423 N N . LEU A 1 189 ? 3.936 -6.892 9.527 1.00 93.56 189 LEU A N 1
ATOM 1424 C CA . LEU A 1 189 ? 4.178 -6.029 8.366 1.00 93.56 189 LEU A CA 1
ATOM 1425 C C . LEU A 1 189 ? 5.544 -6.236 7.687 1.00 93.56 189 LEU A C 1
ATOM 1427 O O . LEU A 1 189 ? 5.710 -5.882 6.519 1.00 93.56 189 LEU A O 1
ATOM 1431 N N . ASN A 1 190 ? 6.525 -6.832 8.370 1.00 91.81 190 ASN A N 1
ATOM 1432 C CA . ASN A 1 190 ? 7.869 -7.068 7.831 1.00 91.81 190 ASN A CA 1
ATOM 1433 C C . ASN A 1 190 ? 7.874 -7.882 6.529 1.00 91.81 190 ASN A C 1
ATOM 1435 O O . ASN A 1 190 ? 8.817 -7.751 5.750 1.00 91.81 190 ASN A O 1
ATOM 1439 N N . ARG A 1 191 ? 6.844 -8.703 6.283 1.00 90.38 191 ARG A N 1
ATOM 1440 C CA . ARG A 1 191 ? 6.709 -9.483 5.043 1.00 90.38 191 ARG A CA 1
ATOM 1441 C C . ARG A 1 191 ? 6.438 -8.621 3.808 1.00 90.38 191 ARG A C 1
ATOM 1443 O O . ARG A 1 191 ? 6.836 -8.991 2.709 1.00 90.38 191 ARG A O 1
ATOM 1450 N N . TYR A 1 192 ? 5.796 -7.471 3.999 1.00 90.31 192 TYR A N 1
ATOM 1451 C CA . TYR A 1 192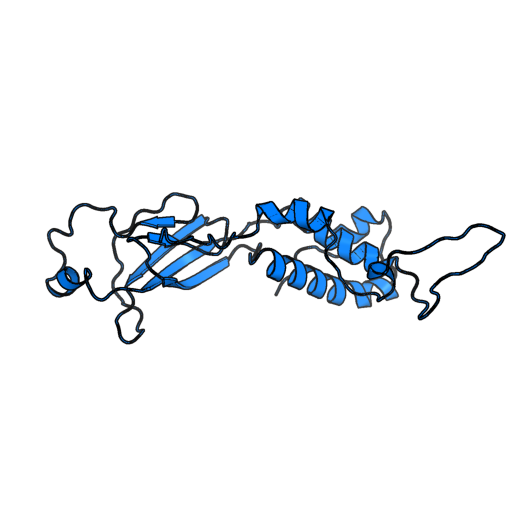 ? 5.458 -6.527 2.932 1.00 90.31 192 TYR A CA 1
ATOM 1452 C C . TYR A 1 192 ? 6.547 -5.497 2.686 1.00 90.31 192 TYR A C 1
ATOM 1454 O O . TYR A 1 192 ? 6.575 -4.850 1.646 1.00 90.31 192 TYR A O 1
ATOM 1462 N N . ARG A 1 193 ? 7.450 -5.326 3.650 1.00 86.62 193 ARG A N 1
ATOM 1463 C CA . ARG A 1 193 ? 8.461 -4.286 3.586 1.00 86.62 193 ARG A CA 1
ATOM 1464 C C . ARG A 1 193 ? 9.500 -4.593 2.512 1.00 86.62 193 ARG A C 1
ATOM 1466 O O . ARG A 1 193 ? 10.207 -5.599 2.588 1.00 86.62 193 ARG A O 1
ATOM 1473 N N . THR A 1 194 ? 9.675 -3.668 1.573 1.00 72.81 194 THR A N 1
ATOM 1474 C CA . THR A 1 194 ? 10.774 -3.724 0.603 1.00 72.81 194 THR A CA 1
ATOM 1475 C C . THR A 1 194 ? 12.083 -3.471 1.350 1.00 72.81 194 THR A C 1
ATOM 1477 O O . THR A 1 194 ? 12.345 -2.365 1.834 1.00 72.81 194 THR A O 1
ATOM 1480 N N . ARG A 1 195 ? 12.904 -4.512 1.532 1.00 63.59 195 ARG A N 1
ATOM 1481 C CA . ARG A 1 195 ? 14.221 -4.358 2.162 1.00 63.59 19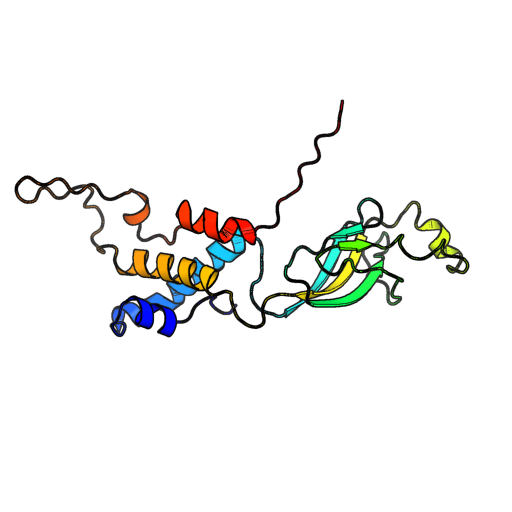5 ARG A CA 1
ATOM 1482 C C . ARG A 1 195 ? 15.136 -3.619 1.191 1.00 63.59 195 ARG A C 1
ATOM 1484 O O . ARG A 1 195 ? 15.345 -4.081 0.073 1.00 63.59 195 ARG A O 1
ATOM 1491 N N . ALA A 1 196 ? 15.716 -2.503 1.628 1.00 54.81 196 ALA A N 1
ATOM 1492 C CA . ALA A 1 196 ? 16.888 -1.964 0.955 1.00 54.81 196 ALA A CA 1
ATOM 1493 C C . ALA A 1 196 ? 18.006 -3.005 1.106 1.00 54.81 196 ALA A C 1
ATOM 1495 O O . ALA A 1 196 ? 18.410 -3.321 2.226 1.00 54.81 196 ALA A O 1
ATOM 1496 N N . ALA A 1 197 ? 18.443 -3.604 0.001 1.00 46.84 197 ALA A N 1
ATOM 1497 C CA . ALA A 1 197 ? 19.615 -4.461 0.015 1.00 46.84 197 ALA A CA 1
ATOM 1498 C C . ALA A 1 197 ? 20.843 -3.555 0.154 1.00 46.84 197 ALA A C 1
ATOM 1500 O O . ALA A 1 197 ? 21.217 -2.864 -0.789 1.00 46.84 197 ALA A O 1
ATOM 1501 N N . THR A 1 198 ? 21.442 -3.519 1.342 1.00 38.84 198 THR A N 1
ATOM 1502 C CA . THR A 1 198 ? 22.758 -2.906 1.528 1.00 38.84 198 THR A CA 1
ATOM 1503 C C . THR A 1 198 ? 23.789 -3.849 0.920 1.00 38.84 198 THR A C 1
ATOM 1505 O O . THR A 1 198 ? 24.031 -4.928 1.458 1.00 38.84 198 THR A O 1
ATOM 1508 N N . VAL A 1 199 ? 24.376 -3.471 -0.214 1.00 46.34 199 VAL A N 1
ATOM 1509 C CA . VAL A 1 199 ? 25.544 -4.169 -0.763 1.00 46.34 199 VAL A CA 1
ATOM 1510 C C . VAL A 1 199 ? 26.766 -3.646 -0.013 1.00 46.34 199 VAL A C 1
ATOM 1512 O O . VAL A 1 199 ? 27.157 -2.495 -0.187 1.00 46.34 199 VAL A O 1
ATOM 1515 N N . GLN A 1 200 ? 27.344 -4.467 0.865 1.00 32.81 200 GLN A N 1
ATOM 1516 C CA . GLN A 1 200 ? 28.709 -4.243 1.338 1.00 32.81 200 GLN A CA 1
ATOM 1517 C C . GLN A 1 200 ? 29.649 -4.560 0.175 1.00 32.81 200 GLN A C 1
ATOM 1519 O O . GLN A 1 200 ? 29.678 -5.694 -0.300 1.00 32.81 200 GLN A O 1
ATOM 1524 N N . LEU A 1 201 ? 30.374 -3.552 -0.306 1.00 36.78 201 LEU A N 1
ATOM 1525 C CA . LEU A 1 201 ? 31.460 -3.774 -1.252 1.00 36.78 201 LEU A CA 1
ATOM 1526 C C . LEU A 1 201 ? 32.609 -4.467 -0.501 1.00 36.78 201 LEU A C 1
ATOM 1528 O O . LEU A 1 201 ? 32.986 -3.980 0.569 1.00 36.78 201 LEU A O 1
ATOM 1532 N N . PRO A 1 202 ? 33.144 -5.590 -1.009 1.00 43.44 202 PRO A N 1
ATOM 1533 C CA . PRO A 1 202 ? 34.389 -6.133 -0.492 1.00 43.44 202 PRO A CA 1
ATOM 1534 C C . PRO A 1 202 ? 35.508 -5.123 -0.776 1.00 43.44 202 PRO A C 1
ATOM 1536 O O . PRO A 1 202 ? 35.608 -4.599 -1.887 1.00 43.44 202 PRO A O 1
ATOM 1539 N N . TRP A 1 203 ? 36.267 -4.809 0.270 1.00 57.91 203 TRP A N 1
ATOM 1540 C CA . TRP A 1 203 ? 37.498 -4.024 0.219 1.00 57.91 203 TRP A CA 1
ATOM 1541 C C . TRP A 1 203 ? 38.652 -4.849 -0.354 1.00 57.91 203 TRP A C 1
ATOM 1543 O O . TRP A 1 203 ? 38.623 -6.093 -0.202 1.00 57.91 203 TRP A O 1
#

Radius of gyration: 23.87 Å; chains: 1; bounding box: 59×27×82 Å